Protein AF-A0A0U5IBY2-F1 (afdb_monomer_lite)

pLDDT: mean 80.54, std 14.82, range [33.53, 95.38]

Secondary structure (DSSP, 8-state):
--EEEEEE-TT-EE-TT-EEEEEEEE-TT-EE-TT-EEES-EE-TTEEEPTT-EEESEEEETTEEEETTT--EEE---TTTEEEHHHHTTSSSSHHHHHHHHHHHHHHHHTTHHHHHHHHHGGGGGG-SEEEEEEEEEEEEE-TTS-EEEEEEEEEEES-S-HHHHTGGGHHHHHTTSSEEESBPPPPHHHHHT--SHHHHGGGGS-BEEE-HHHHHS-TTS-HHHHHHHHHHHHHH--HHHHHHHHHHHHHHHTSHHHHSPP-PPS---

Structure (mmCIF, N/CA/C/O backbone):
data_AF-A0A0U5IBY2-F1
#
_entry.id   AF-A0A0U5IBY2-F1
#
loop_
_atom_site.group_PDB
_atom_site.id
_atom_site.type_symbol
_atom_site.label_atom_id
_atom_site.label_alt_id
_atom_site.label_comp_id
_atom_site.label_asym_id
_atom_site.label_entity_id
_atom_site.label_seq_id
_atom_site.pdbx_PDB_ins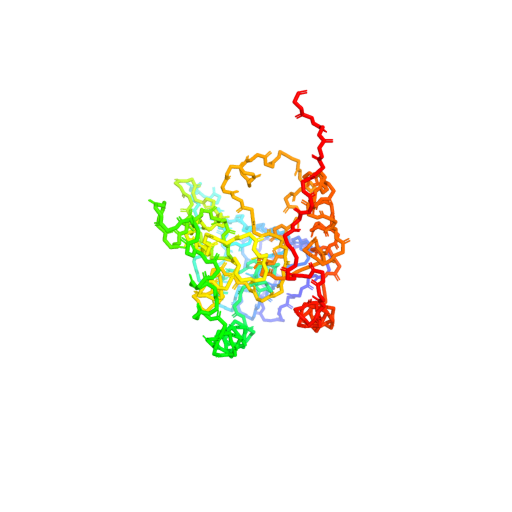_code
_atom_site.Cartn_x
_atom_site.Cartn_y
_atom_site.Cartn_z
_atom_site.occupancy
_atom_site.B_iso_or_equiv
_atom_site.auth_seq_id
_atom_site.auth_comp_id
_atom_site.auth_asym_id
_atom_site.auth_atom_id
_atom_site.pdbx_PDB_model_num
ATOM 1 N N . MET A 1 1 ? -21.696 -4.553 39.226 1.00 44.44 1 MET A N 1
ATOM 2 C CA . MET A 1 1 ? -22.678 -3.578 39.803 1.00 44.44 1 MET A CA 1
ATOM 3 C C . MET A 1 1 ? -22.482 -2.227 39.112 1.00 44.44 1 MET A C 1
ATOM 5 O O . MET A 1 1 ? -21.338 -1.853 38.929 1.00 44.44 1 MET A O 1
ATOM 9 N N . LYS A 1 2 ? -23.536 -1.497 38.706 1.00 53.59 2 LYS A N 1
ATOM 10 C CA . LYS A 1 2 ? -23.396 -0.160 38.083 1.00 53.59 2 LYS A CA 1
ATOM 11 C C . LYS A 1 2 ? -23.615 0.922 39.142 1.00 53.59 2 LYS A C 1
ATOM 13 O O . LYS A 1 2 ? -24.735 1.070 39.621 1.00 53.59 2 LYS A O 1
ATOM 18 N N . GLN A 1 3 ? -22.565 1.637 39.533 1.00 64.75 3 GLN A N 1
ATOM 19 C CA . GLN A 1 3 ? -22.638 2.737 40.501 1.00 64.75 3 GLN A CA 1
ATOM 20 C C . GLN A 1 3 ? -21.890 3.946 39.942 1.00 64.75 3 GLN A C 1
ATOM 22 O O . GLN A 1 3 ? -20.708 3.826 39.640 1.00 64.75 3 GLN A O 1
ATOM 27 N N . GLY A 1 4 ? -22.569 5.089 39.817 1.00 75.38 4 GLY A N 1
ATOM 28 C CA . GLY A 1 4 ? -21.988 6.339 39.318 1.00 75.38 4 GLY A CA 1
ATOM 29 C C . GLY A 1 4 ? -22.694 6.900 38.081 1.00 75.38 4 GLY A C 1
ATOM 30 O O . GLY A 1 4 ? -23.816 6.500 37.760 1.00 75.38 4 GLY A O 1
ATOM 31 N N . VAL A 1 5 ? -22.045 7.852 37.411 1.00 82.88 5 VAL A N 1
ATOM 32 C CA . VAL A 1 5 ? -22.556 8.533 36.213 1.00 82.88 5 VAL A CA 1
ATOM 33 C C . VAL A 1 5 ? -21.802 8.000 35.002 1.00 82.88 5 VAL A C 1
ATOM 35 O O . VAL A 1 5 ? -20.576 8.052 34.951 1.00 82.88 5 VAL A O 1
ATOM 38 N N . CYS A 1 6 ? -22.539 7.490 34.017 1.00 87.12 6 CYS A N 1
ATOM 39 C CA . CYS A 1 6 ? -21.968 7.005 32.769 1.00 87.12 6 CYS A CA 1
ATOM 40 C C . CYS A 1 6 ? -22.586 7.752 31.587 1.00 87.12 6 CYS A C 1
ATOM 42 O O . CYS A 1 6 ? -23.804 7.726 31.403 1.00 87.12 6 CYS A O 1
ATOM 44 N N . LEU A 1 7 ? -21.742 8.411 30.795 1.00 89.75 7 LEU A N 1
ATOM 45 C CA . LEU A 1 7 ? -22.115 9.027 29.527 1.00 89.75 7 LEU A CA 1
ATOM 46 C C . LEU A 1 7 ? -21.674 8.109 28.394 1.00 89.75 7 LEU A C 1
ATOM 48 O O . LEU A 1 7 ? -20.524 7.681 28.367 1.00 89.75 7 LEU A O 1
ATOM 52 N N . VAL A 1 8 ? -22.585 7.802 27.474 1.00 90.62 8 VAL A N 1
ATOM 53 C CA . VAL A 1 8 ? -22.325 6.894 26.352 1.00 90.62 8 VAL A CA 1
ATOM 54 C C . VAL A 1 8 ? -22.712 7.583 25.049 1.00 90.62 8 VAL A C 1
ATOM 56 O O . VAL A 1 8 ? -23.851 8.023 24.893 1.00 90.62 8 VAL A O 1
ATOM 59 N N . GLY A 1 9 ? -21.754 7.672 24.130 1.00 87.69 9 GLY A N 1
ATOM 60 C CA . GLY A 1 9 ? -21.923 8.202 22.784 1.00 87.69 9 GLY A CA 1
ATOM 61 C C . GLY A 1 9 ? -22.737 7.282 21.872 1.00 87.69 9 GLY A C 1
ATOM 62 O O . GLY A 1 9 ? -23.195 6.196 22.243 1.00 87.69 9 GLY A O 1
ATOM 63 N N . ALA A 1 10 ? -22.922 7.711 20.633 1.00 83.69 10 ALA A N 1
ATOM 64 C CA . ALA A 1 10 ? -23.638 6.963 19.615 1.00 83.69 10 ALA A CA 1
ATOM 65 C C . ALA A 1 10 ? -22.872 5.702 19.176 1.00 83.69 10 ALA A C 1
ATOM 67 O O . ALA A 1 10 ? -21.645 5.658 19.159 1.00 83.69 10 ALA A O 1
ATOM 68 N N . ARG A 1 11 ? -23.622 4.674 18.751 1.00 87.56 11 ARG A N 1
ATOM 69 C CA . ARG A 1 11 ? -23.097 3.433 18.134 1.00 87.56 11 ARG A CA 1
ATOM 70 C C . ARG A 1 11 ? -22.136 2.615 19.013 1.00 87.56 11 ARG A C 1
ATOM 72 O O . ARG A 1 11 ? -21.449 1.733 18.506 1.00 87.56 11 ARG A O 1
ATOM 79 N N . CYS A 1 12 ? -22.151 2.833 20.325 1.00 86.94 12 CYS A N 1
ATOM 80 C CA . CYS A 1 12 ? -21.368 2.029 21.255 1.00 86.94 12 CYS A CA 1
ATOM 81 C C . CYS A 1 12 ? -21.922 0.603 21.383 1.00 86.94 12 CYS A C 1
ATOM 83 O O . CYS A 1 12 ? -23.138 0.386 21.385 1.00 86.94 12 CYS A O 1
ATOM 85 N N . ARG A 1 13 ? -21.029 -0.374 21.557 1.00 86.00 13 ARG A N 1
ATOM 86 C CA . ARG A 1 13 ? -21.384 -1.753 21.922 1.00 86.00 13 ARG A CA 1
ATOM 87 C C . ARG A 1 13 ? -20.724 -2.104 23.241 1.00 86.00 13 ARG A C 1
ATOM 89 O O . ARG A 1 13 ? -19.508 -2.194 23.310 1.00 86.00 13 ARG A O 1
ATOM 96 N N . ILE A 1 14 ? -21.534 -2.312 24.270 1.00 90.00 14 ILE A N 1
ATOM 97 C CA . ILE A 1 14 ? -21.058 -2.641 25.614 1.00 90.00 14 ILE A CA 1
ATOM 98 C C . ILE A 1 14 ? -21.574 -4.032 25.961 1.00 90.00 14 ILE A C 1
ATOM 100 O O . ILE A 1 14 ? -22.782 -4.281 25.888 1.00 90.00 14 ILE A O 1
ATOM 104 N N . ALA A 1 15 ? -20.664 -4.935 26.311 1.00 88.25 15 ALA A N 1
ATOM 105 C CA . ALA A 1 15 ? -21.015 -6.269 26.761 1.00 88.25 15 ALA A CA 1
ATOM 106 C C . ALA A 1 15 ? -21.847 -6.216 28.063 1.00 88.25 15 ALA A C 1
ATOM 108 O O . ALA A 1 15 ? -21.633 -5.348 28.912 1.00 88.25 15 ALA A O 1
ATOM 109 N N . PRO A 1 16 ? -22.827 -7.120 28.243 1.00 84.69 16 PRO A N 1
ATOM 110 C CA . PRO A 1 16 ? -23.750 -7.074 29.381 1.00 84.69 16 PRO A CA 1
ATOM 111 C C . PRO A 1 16 ? -23.079 -7.326 30.741 1.00 84.69 16 PRO A C 1
ATOM 113 O O . PRO A 1 16 ? -23.624 -6.945 31.774 1.00 84.69 16 PRO A O 1
ATOM 116 N N . ASP A 1 17 ? -21.917 -7.966 30.732 1.00 86.50 17 ASP A N 1
ATOM 117 C CA . ASP A 1 17 ? -21.075 -8.325 31.871 1.00 86.50 17 ASP A CA 1
ATOM 118 C C . ASP A 1 17 ? -19.879 -7.377 32.066 1.00 86.50 17 ASP A C 1
ATOM 120 O O . ASP A 1 17 ? -19.017 -7.652 32.896 1.00 86.50 17 ASP A O 1
ATOM 124 N N . ALA A 1 18 ? -19.822 -6.266 31.326 1.00 88.19 18 ALA A N 1
ATOM 125 C CA . ALA A 1 18 ? -18.873 -5.192 31.592 1.00 88.19 18 ALA A CA 1
ATOM 126 C C . ALA A 1 18 ? -19.293 -4.389 32.836 1.00 88.19 18 ALA A C 1
ATOM 128 O O . ALA A 1 18 ? -20.468 -4.039 33.020 1.00 88.19 18 ALA A O 1
ATOM 129 N N . GLU A 1 19 ? -18.323 -4.065 33.687 1.00 89.75 19 GLU A N 1
ATOM 130 C CA . GLU A 1 19 ? -18.525 -3.298 34.910 1.00 89.75 19 GLU A CA 1
ATOM 131 C C . GLU A 1 19 ? -18.072 -1.851 34.717 1.00 89.75 19 GLU A C 1
ATOM 133 O O . GLU A 1 19 ? -16.906 -1.567 34.465 1.00 89.75 19 GLU A O 1
ATOM 138 N N . LEU A 1 20 ? -19.015 -0.917 34.845 1.00 90.25 20 LEU A N 1
ATOM 139 C CA . LEU A 1 20 ? -18.760 0.520 34.756 1.00 90.25 20 LEU A CA 1
ATOM 140 C C . LEU A 1 20 ? -19.060 1.145 36.119 1.00 90.25 20 LEU A C 1
ATOM 142 O O . LEU A 1 20 ? -20.184 1.027 36.622 1.00 90.25 20 LEU A O 1
ATOM 146 N N . THR A 1 21 ? -18.058 1.785 36.717 1.00 89.50 21 THR A N 1
ATOM 147 C CA . THR A 1 21 ? -18.128 2.351 38.072 1.00 89.50 21 THR A CA 1
ATOM 148 C C . THR A 1 21 ? -17.549 3.769 38.128 1.00 89.50 21 THR A C 1
ATOM 150 O O . THR A 1 21 ? -16.639 4.108 37.378 1.00 89.50 21 THR A O 1
ATOM 153 N N . GLY A 1 22 ? -18.078 4.623 39.005 1.00 87.94 22 GLY A N 1
ATOM 154 C CA . GLY A 1 22 ? -17.636 6.017 39.134 1.00 87.94 22 GLY A CA 1
ATOM 155 C C . GLY A 1 22 ? -18.112 6.917 37.987 1.00 87.94 22 GLY A C 1
ATOM 156 O O . GLY A 1 22 ? -19.252 6.800 37.535 1.00 87.94 22 GLY A O 1
ATOM 157 N N . GLU A 1 23 ? -17.255 7.839 37.543 1.00 90.81 23 GLU A N 1
ATOM 158 C CA . GLU A 1 23 ? -17.535 8.774 36.443 1.00 90.81 23 GLU A CA 1
ATOM 159 C C . GLU A 1 23 ? -16.913 8.274 35.137 1.00 90.81 23 GLU A C 1
ATOM 161 O O . GLU A 1 23 ? -15.711 8.398 34.912 1.00 90.81 23 GLU A O 1
ATOM 166 N N . VAL A 1 24 ? -17.726 7.676 34.267 1.00 92.12 24 VAL A N 1
ATOM 167 C CA . VAL A 1 24 ? -17.235 7.073 33.022 1.00 92.12 24 VAL A CA 1
ATOM 168 C C . VAL A 1 24 ? -17.806 7.804 31.817 1.00 92.12 24 VAL A C 1
ATOM 170 O O . VAL A 1 24 ? -19.022 7.935 31.678 1.00 92.12 24 VAL A O 1
ATOM 173 N N . VAL A 1 25 ? -16.935 8.230 30.906 1.00 92.44 25 VAL A N 1
ATOM 174 C CA . VAL A 1 25 ? -17.337 8.829 29.627 1.00 92.44 25 VAL A CA 1
ATOM 175 C C . VAL A 1 25 ? -16.888 7.917 28.498 1.00 92.44 25 VAL A C 1
ATOM 177 O O . VAL A 1 25 ? -15.700 7.665 28.337 1.00 92.44 25 VAL A O 1
ATOM 180 N N . ILE A 1 26 ? -17.838 7.423 27.715 1.00 92.12 26 ILE A N 1
ATOM 181 C CA . ILE A 1 26 ? -17.616 6.584 26.542 1.00 92.12 26 ILE A CA 1
ATOM 182 C C . ILE A 1 26 ? -18.049 7.388 25.321 1.00 92.12 26 ILE A C 1
ATOM 184 O O . ILE A 1 26 ? -19.214 7.764 25.212 1.00 92.12 26 ILE A O 1
ATOM 188 N N . SER A 1 27 ? -17.117 7.666 24.415 1.00 90.19 27 SER A N 1
ATOM 189 C CA . SER A 1 27 ? -17.387 8.437 23.196 1.00 90.19 27 SER A CA 1
ATOM 190 C C . SER A 1 27 ? -17.976 7.567 22.075 1.00 90.19 27 SER A C 1
ATOM 192 O O . SER A 1 27 ? -18.202 6.375 22.264 1.00 90.19 27 SER A O 1
ATOM 194 N N . ASP A 1 28 ? -18.246 8.155 20.908 1.00 87.00 28 ASP A N 1
ATOM 195 C CA . ASP A 1 28 ? -18.877 7.457 19.780 1.00 87.00 28 ASP A CA 1
ATOM 196 C C . ASP A 1 28 ? -18.057 6.257 19.258 1.00 87.00 28 ASP A C 1
ATOM 198 O O . ASP A 1 28 ? -16.826 6.266 19.267 1.00 87.00 28 ASP A O 1
ATOM 202 N N . ASP A 1 29 ? -18.747 5.227 18.754 1.00 84.50 29 ASP A N 1
ATOM 203 C CA . ASP A 1 29 ? -18.141 4.055 18.092 1.00 84.50 29 ASP A CA 1
ATOM 204 C C . ASP A 1 29 ? -17.143 3.253 18.958 1.00 84.50 29 ASP A C 1
ATOM 206 O O . ASP A 1 29 ? -16.207 2.636 18.445 1.00 84.50 29 ASP A O 1
ATOM 210 N N . VAL A 1 30 ? -17.344 3.232 20.278 1.00 85.94 30 VAL A N 1
ATOM 211 C CA . VAL A 1 30 ? -16.541 2.431 21.217 1.00 85.94 30 VAL A CA 1
ATOM 212 C C . VAL A 1 30 ? -17.125 1.028 21.395 1.00 85.94 30 VAL A C 1
ATOM 214 O O . VAL A 1 30 ? -18.345 0.838 21.478 1.00 85.94 30 VAL A O 1
ATOM 217 N N . ILE A 1 31 ? -16.247 0.030 21.504 1.00 84.12 31 ILE A N 1
ATOM 218 C CA . ILE A 1 31 ? -16.621 -1.349 21.835 1.00 84.12 31 ILE A CA 1
ATOM 219 C C . ILE A 1 31 ? -15.973 -1.741 23.160 1.00 84.12 31 ILE A C 1
ATOM 221 O O . ILE A 1 31 ? -14.759 -1.646 23.305 1.00 84.12 31 ILE A O 1
ATOM 225 N N . VAL A 1 32 ? -16.786 -2.204 24.105 1.00 88.50 32 VAL A N 1
ATOM 226 C CA . VAL A 1 32 ? -16.350 -2.740 25.397 1.00 88.50 32 VAL A CA 1
ATOM 227 C C . VAL A 1 32 ? -16.749 -4.206 25.465 1.00 88.50 32 VAL A C 1
ATOM 229 O O . VAL A 1 32 ? -17.942 -4.523 25.413 1.00 88.50 32 VAL A O 1
ATOM 232 N N . ASP A 1 33 ? -15.758 -5.088 25.546 1.00 85.50 33 ASP A N 1
ATOM 233 C CA . ASP A 1 33 ? -15.963 -6.532 25.593 1.00 85.50 33 ASP A CA 1
ATOM 234 C C . ASP A 1 33 ? -16.290 -7.025 27.016 1.00 85.50 33 ASP A C 1
ATOM 236 O O . ASP A 1 33 ? -16.398 -6.268 27.988 1.00 85.50 33 ASP A O 1
ATOM 240 N N . ARG A 1 34 ? -16.524 -8.327 27.117 1.00 84.81 34 ARG A N 1
ATOM 241 C CA . ARG A 1 34 ? -16.975 -9.022 28.315 1.00 84.81 34 ARG A CA 1
ATOM 242 C C . ARG A 1 34 ? -16.019 -8.853 29.485 1.00 84.81 34 ARG A C 1
ATOM 244 O O . ARG A 1 34 ? -14.804 -8.896 29.323 1.00 84.81 34 ARG A O 1
ATOM 251 N N . ARG A 1 35 ? -16.570 -8.711 30.693 1.00 84.75 35 ARG A N 1
ATOM 252 C CA . ARG A 1 35 ? -15.802 -8.632 31.952 1.00 84.75 35 ARG A CA 1
ATOM 253 C C . ARG A 1 35 ? -14.740 -7.525 31.987 1.00 84.75 35 ARG A C 1
ATOM 255 O O . ARG A 1 35 ? -13.806 -7.612 32.779 1.00 84.75 35 ARG A O 1
ATOM 262 N N . ALA A 1 36 ? -14.848 -6.516 31.127 1.00 88.69 36 ALA A N 1
ATOM 263 C CA . ALA A 1 36 ? -14.033 -5.319 31.236 1.00 88.69 36 ALA A CA 1
ATOM 264 C C . ALA A 1 36 ? -14.525 -4.475 32.418 1.00 88.69 36 ALA A C 1
ATOM 266 O O . ALA A 1 36 ? -15.735 -4.326 32.611 1.00 88.69 36 ALA A O 1
ATOM 267 N N . THR A 1 37 ? -13.596 -3.901 33.175 1.00 89.12 37 THR A N 1
ATOM 268 C CA . THR A 1 37 ? -13.888 -3.062 34.340 1.00 89.12 37 THR A CA 1
ATOM 269 C C . THR A 1 37 ? -13.361 -1.660 34.084 1.00 89.12 37 THR A C 1
ATOM 271 O O . THR A 1 37 ? -12.159 -1.462 33.944 1.00 89.12 37 THR A O 1
ATOM 274 N N . ILE A 1 38 ? -14.253 -0.673 34.022 1.00 91.62 38 ILE A N 1
ATOM 275 C CA . ILE A 1 38 ? -13.898 0.730 33.797 1.00 91.62 38 ILE A CA 1
ATOM 276 C C . ILE A 1 38 ? -14.326 1.544 35.017 1.00 91.62 38 ILE A C 1
ATOM 278 O O . ILE A 1 38 ? -15.501 1.554 35.395 1.00 91.62 38 ILE A O 1
ATOM 282 N N . ASN A 1 39 ? -13.368 2.237 35.626 1.00 90.94 39 ASN A N 1
ATOM 283 C CA . ASN A 1 39 ? -13.569 3.074 36.796 1.00 90.94 39 ASN A CA 1
ATOM 284 C C . ASN A 1 39 ? -13.029 4.489 36.557 1.00 90.94 39 ASN A C 1
ATOM 286 O O . ASN A 1 39 ? -11.842 4.667 36.275 1.00 90.94 39 ASN A O 1
ATOM 290 N N . SER A 1 40 ? -13.901 5.492 36.693 1.00 89.50 40 SER A N 1
ATOM 291 C CA . SER A 1 40 ? -13.533 6.919 36.682 1.00 89.50 40 SER A CA 1
ATOM 292 C C . SER A 1 40 ? -12.618 7.294 35.505 1.00 89.50 40 SER A C 1
ATOM 294 O O . SER A 1 40 ? -11.513 7.786 35.700 1.00 89.50 40 SER A O 1
ATOM 296 N N . SER A 1 41 ? -13.015 6.932 34.283 1.00 91.12 41 SER A N 1
ATOM 297 C CA . SER A 1 41 ? -12.145 6.960 33.099 1.00 91.12 41 SER A CA 1
ATOM 298 C C . SER A 1 41 ? -12.876 7.476 31.859 1.00 91.12 41 SER A C 1
ATOM 300 O O . SER A 1 41 ? -14.098 7.350 31.736 1.00 91.12 41 SER A O 1
ATOM 302 N N . VAL A 1 42 ? -12.115 8.034 30.917 1.00 90.75 42 VAL A N 1
ATOM 303 C CA . VAL A 1 42 ? -12.628 8.580 29.652 1.00 90.75 42 VAL A CA 1
ATOM 304 C C . VAL A 1 42 ? -12.126 7.733 28.492 1.00 90.75 42 VAL A C 1
ATOM 306 O O . VAL A 1 42 ? -10.922 7.581 28.305 1.00 90.75 42 VAL A O 1
ATOM 309 N N . ILE A 1 43 ? -13.046 7.206 27.692 1.00 91.44 43 ILE A N 1
ATOM 310 C CA . ILE A 1 43 ? -12.762 6.425 26.490 1.00 91.44 43 ILE A CA 1
ATOM 311 C C . ILE A 1 43 ? -13.101 7.278 25.264 1.00 91.44 43 ILE A C 1
ATOM 313 O O . ILE A 1 43 ? -14.255 7.672 25.059 1.00 91.44 43 ILE A O 1
ATOM 317 N N . LEU A 1 44 ? -12.086 7.586 24.460 1.00 88.44 44 LEU A N 1
ATOM 318 C CA . LEU A 1 44 ? -12.209 8.373 23.233 1.00 88.44 44 LEU A CA 1
ATOM 319 C C . LEU A 1 44 ? -12.781 7.537 22.072 1.00 88.44 44 LEU A C 1
ATOM 321 O O . LEU A 1 44 ? -12.780 6.301 22.153 1.00 88.44 44 LEU A O 1
ATOM 325 N N . PRO A 1 45 ? -13.287 8.187 21.002 1.00 79.38 45 PRO A N 1
ATOM 326 C CA . PRO A 1 45 ? -13.943 7.493 19.898 1.00 79.38 45 PRO A CA 1
ATOM 327 C C . PRO A 1 45 ? -13.078 6.402 19.260 1.00 79.38 45 PRO A C 1
ATOM 329 O O . PRO A 1 45 ? -11.851 6.478 19.297 1.00 79.38 45 PRO A O 1
ATOM 332 N N . HIS A 1 46 ? -13.723 5.406 18.648 1.00 77.56 46 HIS A N 1
ATOM 333 C CA . HIS A 1 46 ? -13.065 4.328 17.884 1.00 77.56 46 HIS A CA 1
ATOM 334 C C . HIS A 1 46 ? -12.108 3.423 18.686 1.00 77.56 46 HIS A C 1
ATOM 336 O O . HIS A 1 46 ? -11.236 2.756 18.122 1.00 77.56 46 HIS A O 1
ATOM 342 N N . THR A 1 47 ? -12.292 3.355 20.005 1.00 79.56 47 THR A N 1
ATOM 343 C CA . THR A 1 47 ? -11.483 2.516 20.898 1.00 79.56 47 THR A CA 1
ATOM 344 C C . THR A 1 47 ? -12.154 1.160 21.147 1.00 79.56 47 THR A C 1
ATOM 346 O O . THR A 1 47 ? -13.346 1.095 21.455 1.00 79.56 47 THR A O 1
ATOM 349 N N . TYR A 1 48 ? -11.387 0.072 21.051 1.00 80.62 48 TYR A N 1
ATOM 350 C CA . TYR A 1 48 ? -11.784 -1.262 21.508 1.00 80.62 48 TYR A CA 1
ATOM 351 C C . TYR A 1 48 ? -11.172 -1.563 22.876 1.00 80.62 48 TYR A C 1
ATOM 353 O O . TYR A 1 48 ? -9.951 -1.553 23.008 1.00 80.62 48 TYR A O 1
ATOM 361 N N . VAL A 1 49 ? -12.009 -1.872 23.865 1.00 84.06 49 VAL A N 1
ATOM 362 C CA . VAL A 1 49 ? -11.601 -2.362 25.186 1.00 84.06 49 VAL A CA 1
ATOM 363 C C . VAL A 1 49 ? -11.813 -3.873 25.235 1.00 84.06 49 VAL A C 1
ATOM 365 O O . VAL A 1 49 ? -12.947 -4.341 25.109 1.00 84.06 49 VAL A O 1
ATOM 368 N N . GLY A 1 50 ? -10.721 -4.622 25.400 1.00 77.88 50 GLY A N 1
ATOM 369 C CA . GLY A 1 50 ? -10.728 -6.085 25.393 1.00 77.88 50 GLY A CA 1
ATOM 370 C C . GLY A 1 50 ? -11.374 -6.748 26.613 1.00 77.88 50 GLY A C 1
ATOM 371 O O . GLY A 1 50 ? -11.672 -6.108 27.624 1.00 77.88 50 GLY A O 1
ATOM 372 N N . GLU A 1 51 ? -11.569 -8.066 26.515 1.00 79.25 51 GLU A N 1
ATOM 373 C CA . GLU A 1 51 ? -12.097 -8.895 27.604 1.00 79.25 51 GLU A CA 1
ATOM 374 C C . GLU A 1 51 ? -11.119 -8.907 28.796 1.00 79.25 51 GLU A C 1
ATOM 376 O O . GLU A 1 51 ? -9.907 -9.008 28.608 1.00 79.25 51 GLU A O 1
ATOM 381 N N . LEU A 1 52 ? -11.647 -8.806 30.025 1.00 77.38 52 LEU A N 1
ATOM 382 C CA . LEU A 1 52 ? -10.876 -8.769 31.288 1.00 77.38 52 LEU A CA 1
ATOM 383 C C . LEU A 1 52 ? -9.909 -7.576 31.441 1.00 77.38 52 LEU A C 1
ATOM 385 O O . LEU A 1 52 ? -8.994 -7.622 32.266 1.00 77.38 52 LEU A O 1
ATOM 389 N N . VAL A 1 53 ? -10.095 -6.500 30.673 1.00 82.25 53 VAL A N 1
ATOM 390 C CA . VAL A 1 53 ? -9.288 -5.279 30.805 1.00 82.25 53 VAL A CA 1
ATOM 391 C C . VAL A 1 53 ? -9.812 -4.418 31.954 1.00 82.25 53 VAL A C 1
ATOM 393 O O . VAL A 1 53 ? -11.001 -4.106 32.010 1.00 82.25 53 VAL A O 1
ATOM 396 N N . GLU A 1 54 ? -8.916 -3.994 32.846 1.00 84.56 54 GLU A N 1
ATOM 397 C CA . GLU A 1 54 ? -9.218 -3.056 33.930 1.00 84.56 54 GLU A CA 1
ATOM 398 C C . GLU A 1 54 ? -8.627 -1.671 33.629 1.00 84.56 54 GLU A C 1
ATOM 400 O O . GLU A 1 54 ? -7.427 -1.525 33.385 1.00 84.56 54 GLU A O 1
ATOM 405 N N . ILE A 1 55 ? -9.478 -0.646 33.639 1.00 87.06 55 ILE A N 1
ATOM 406 C CA . ILE A 1 55 ? -9.129 0.741 33.327 1.00 87.06 55 ILE A CA 1
ATOM 407 C C . ILE A 1 55 ? -9.584 1.610 34.490 1.00 87.06 55 ILE A C 1
ATOM 409 O O . ILE A 1 55 ? -10.781 1.787 34.701 1.00 87.06 55 ILE A O 1
ATOM 413 N N . THR A 1 56 ? -8.628 2.175 35.222 1.00 87.44 56 THR A N 1
ATOM 414 C CA . THR A 1 56 ? -8.906 2.985 36.413 1.00 87.44 56 THR A CA 1
ATOM 415 C C . THR A 1 56 ? -8.160 4.309 36.333 1.00 87.44 56 THR A C 1
ATOM 417 O O . THR A 1 56 ? -6.945 4.323 36.125 1.00 87.44 56 THR A O 1
ATOM 420 N N . ASN A 1 57 ? -8.901 5.406 36.503 1.00 86.81 57 ASN A N 1
ATOM 421 C CA . ASN A 1 57 ? -8.418 6.785 36.420 1.00 86.81 57 ASN A CA 1
ATOM 422 C C . ASN A 1 57 ? -7.515 7.054 35.203 1.00 86.81 57 ASN A C 1
ATOM 424 O O . ASN A 1 57 ? -6.369 7.507 35.322 1.00 86.81 57 ASN A O 1
ATOM 428 N N . ALA A 1 58 ? -8.015 6.706 34.017 1.00 86.19 58 ALA A N 1
ATOM 429 C CA . ALA A 1 58 ? -7.267 6.814 32.775 1.00 86.19 58 ALA A CA 1
ATOM 430 C C . ALA A 1 58 ? -8.082 7.455 31.648 1.00 86.19 58 ALA A C 1
ATOM 432 O O . ALA A 1 58 ? -9.306 7.341 31.578 1.00 86.19 58 ALA A O 1
ATOM 433 N N . ILE A 1 59 ? -7.371 8.098 30.726 1.00 85.94 59 ILE A N 1
ATOM 434 C CA . ILE A 1 59 ? -7.893 8.520 29.429 1.00 85.94 59 ILE A CA 1
ATOM 435 C C . ILE A 1 59 ? -7.366 7.532 28.395 1.00 85.94 59 ILE A C 1
ATOM 437 O O . ILE A 1 59 ? -6.156 7.346 28.273 1.00 85.94 59 ILE A O 1
ATOM 441 N N . VAL A 1 60 ? -8.262 6.888 27.656 1.00 84.19 60 VAL A N 1
ATOM 442 C CA . VAL A 1 60 ? -7.910 5.861 26.676 1.00 84.19 60 VAL A CA 1
ATOM 443 C C . VAL A 1 60 ? -8.294 6.331 25.287 1.00 84.19 60 VAL A C 1
ATOM 445 O O . VAL A 1 60 ? -9.439 6.702 25.039 1.00 84.19 60 VAL A O 1
ATOM 448 N N . SER A 1 61 ? -7.319 6.300 24.387 1.00 78.75 61 SER A N 1
ATOM 449 C CA . SER A 1 61 ? -7.456 6.662 22.984 1.00 78.75 61 SER A CA 1
ATOM 450 C C . SER A 1 61 ? -6.839 5.575 22.121 1.00 78.75 61 SER A C 1
ATOM 452 O O . SER A 1 61 ? -5.616 5.502 21.989 1.00 78.75 61 SER A O 1
ATOM 454 N N . ALA A 1 62 ? -7.681 4.742 21.517 1.00 68.50 62 ALA A N 1
ATOM 455 C CA . ALA A 1 62 ? -7.276 3.666 20.621 1.00 68.50 62 ALA A CA 1
ATOM 456 C C . ALA A 1 62 ? -6.290 2.676 21.285 1.00 68.50 62 ALA A C 1
ATOM 458 O O . ALA A 1 62 ? -6.720 1.835 22.064 1.00 68.50 62 ALA A O 1
ATOM 459 N N . ASN A 1 63 ? -4.982 2.774 21.029 1.00 66.56 63 ASN A N 1
ATOM 460 C CA . ASN A 1 63 ? -3.920 1.935 21.613 1.00 66.56 63 ASN A CA 1
ATOM 461 C C . ASN A 1 63 ? -3.135 2.627 22.749 1.00 66.56 63 ASN A C 1
ATOM 463 O O . ASN A 1 63 ? -2.116 2.117 23.224 1.00 66.56 63 ASN A O 1
ATOM 467 N N . THR A 1 64 ? -3.561 3.826 23.140 1.00 67.44 64 THR A N 1
ATOM 468 C CA . THR A 1 64 ? -2.856 4.682 24.092 1.00 67.44 64 THR A CA 1
ATOM 469 C C . THR A 1 64 ? -3.691 4.842 25.349 1.00 67.44 64 THR A C 1
ATOM 471 O O . THR A 1 64 ? -4.848 5.252 25.284 1.00 67.44 64 THR A O 1
ATOM 474 N N . MET A 1 65 ? -3.100 4.542 26.501 1.00 74.19 65 MET A N 1
ATOM 475 C CA . MET A 1 65 ? -3.691 4.769 27.813 1.00 74.19 65 MET A CA 1
ATOM 476 C C . MET A 1 65 ? -2.865 5.817 28.555 1.00 74.19 65 MET A C 1
ATOM 478 O O . MET A 1 65 ? -1.677 5.632 28.793 1.00 74.19 65 MET A O 1
ATOM 482 N N . ILE A 1 66 ? -3.497 6.913 28.954 1.00 76.44 66 ILE A N 1
ATOM 483 C CA . ILE A 1 66 ? -2.887 7.976 29.750 1.00 76.44 66 ILE A CA 1
ATOM 484 C C . ILE A 1 66 ? -3.438 7.856 31.166 1.00 76.44 66 ILE A C 1
ATOM 486 O O . ILE A 1 66 ? -4.626 8.079 31.393 1.00 76.44 66 ILE A O 1
ATOM 490 N N . ARG A 1 67 ? -2.590 7.496 32.129 1.00 72.69 67 ARG A N 1
ATOM 491 C CA . ARG A 1 67 ? -2.978 7.453 33.544 1.00 72.69 67 ARG A CA 1
ATOM 492 C C . ARG A 1 67 ? -3.031 8.870 34.097 1.00 72.69 67 ARG A C 1
ATOM 494 O O . ARG A 1 67 ? -2.020 9.567 34.111 1.00 72.69 67 ARG A O 1
ATOM 501 N N . VAL A 1 68 ? -4.199 9.275 34.583 1.00 70.75 68 VAL A N 1
ATOM 502 C CA . VAL A 1 68 ? -4.429 10.620 35.128 1.00 70.75 68 VAL A CA 1
ATOM 503 C C . VAL A 1 68 ? -3.695 10.799 36.464 1.00 70.75 68 VAL A C 1
ATOM 505 O O . VAL A 1 68 ? -3.233 11.895 36.759 1.00 70.75 68 VAL A O 1
ATOM 508 N N . ASP A 1 69 ? -3.494 9.714 37.224 1.00 65.12 69 ASP A N 1
ATOM 509 C CA . ASP A 1 69 ? -2.773 9.724 38.510 1.00 65.12 69 ASP A CA 1
ATOM 510 C C . ASP A 1 69 ? -1.305 10.150 38.391 1.00 65.12 69 ASP A C 1
ATOM 512 O O . ASP A 1 69 ? -0.773 10.860 39.241 1.00 65.12 69 ASP A O 1
ATOM 516 N N . SER A 1 70 ? -0.621 9.635 37.368 1.00 57.72 70 SER A N 1
ATOM 517 C CA . SER A 1 70 ? 0.840 9.684 37.260 1.00 57.72 70 SER A CA 1
ATOM 518 C C . SER A 1 70 ? 1.330 10.442 36.032 1.00 57.72 70 SER A C 1
ATOM 520 O O . SER A 1 70 ? 2.534 10.642 35.886 1.00 57.72 70 SER A O 1
ATOM 522 N N . GLY A 1 71 ? 0.427 10.820 35.122 1.00 53.12 71 GLY A N 1
ATOM 523 C CA . GLY A 1 71 ? 0.777 11.344 33.802 1.00 53.12 71 GLY A CA 1
ATOM 524 C C . GLY A 1 71 ? 1.488 10.322 32.909 1.00 53.12 71 GLY A C 1
ATOM 525 O O . GLY A 1 71 ? 2.016 10.689 31.861 1.00 53.12 71 GLY A O 1
ATOM 526 N N . ALA A 1 72 ? 1.540 9.046 33.309 1.00 47.84 72 ALA A N 1
ATOM 527 C CA . ALA A 1 72 ? 2.205 8.007 32.539 1.00 47.84 72 ALA A CA 1
ATOM 528 C C . ALA A 1 72 ? 1.396 7.677 31.279 1.00 47.84 72 ALA A C 1
ATOM 530 O O . ALA A 1 72 ? 0.215 7.330 31.358 1.00 47.84 72 ALA A O 1
ATOM 531 N N . VAL A 1 73 ? 2.059 7.753 30.124 1.00 56.12 73 VAL A N 1
ATOM 532 C CA . VAL A 1 73 ? 1.516 7.324 28.833 1.00 56.12 73 VAL A CA 1
ATOM 533 C C . VAL A 1 73 ? 1.951 5.881 28.601 1.00 56.12 73 VAL A C 1
ATOM 535 O O . VAL A 1 73 ? 3.126 5.600 28.367 1.00 56.12 73 VAL A O 1
ATOM 538 N N . LEU A 1 74 ? 1.005 4.956 28.720 1.00 57.09 74 LEU A N 1
ATOM 539 C CA . LEU A 1 74 ? 1.203 3.536 28.484 1.00 57.09 74 LEU A CA 1
ATOM 540 C C . LEU A 1 74 ? 0.628 3.177 27.110 1.00 57.09 74 LEU A C 1
ATOM 542 O O . LEU A 1 74 ? -0.582 3.240 26.889 1.00 57.09 74 LEU A O 1
ATOM 546 N N . HIS A 1 75 ? 1.495 2.780 26.183 1.00 49.62 75 HIS A N 1
ATOM 547 C CA . HIS A 1 75 ? 1.066 2.217 24.908 1.00 49.62 75 HIS A CA 1
ATOM 548 C C . HIS A 1 75 ? 0.861 0.717 25.064 1.00 49.62 75 HIS A C 1
ATOM 550 O O . HIS A 1 75 ? 1.803 -0.029 25.335 1.00 49.62 75 HIS A O 1
ATOM 556 N N . VAL A 1 76 ? -0.381 0.278 24.894 1.00 57.31 76 VAL A N 1
ATOM 557 C CA . VAL A 1 76 ? -0.723 -1.139 24.951 1.00 57.31 76 VAL A CA 1
ATOM 558 C C . VAL A 1 76 ? -0.503 -1.712 23.555 1.00 57.31 76 VAL A C 1
ATOM 560 O O . VAL A 1 76 ? -1.240 -1.427 22.618 1.00 57.31 76 VAL A O 1
ATOM 563 N N . THR A 1 77 ? 0.571 -2.485 23.408 1.00 40.81 77 THR A N 1
ATOM 564 C CA . THR A 1 77 ? 0.980 -3.143 22.155 1.00 40.81 77 THR A CA 1
ATOM 565 C C . THR A 1 77 ? 0.152 -4.378 21.817 1.00 40.81 77 THR A C 1
ATOM 567 O O . THR A 1 77 ? 0.283 -4.919 20.719 1.00 40.81 77 THR A O 1
ATOM 570 N N . ASP A 1 78 ? -0.694 -4.829 22.741 1.00 48.59 78 ASP A N 1
ATOM 571 C CA . ASP A 1 78 ? -1.495 -6.027 22.564 1.00 48.59 78 ASP A CA 1
ATOM 572 C C . ASP A 1 78 ? -2.841 -5.685 21.916 1.00 48.59 78 ASP A C 1
ATOM 574 O O . ASP A 1 78 ? -3.719 -5.079 22.539 1.00 48.59 78 ASP A O 1
ATOM 578 N N . ALA A 1 79 ? -3.012 -6.107 20.660 1.00 44.81 79 ALA A N 1
ATOM 579 C CA . ALA A 1 79 ? -4.243 -5.921 19.890 1.00 44.81 79 ALA A CA 1
ATOM 580 C C . ALA A 1 79 ? -5.470 -6.571 20.559 1.00 44.81 79 ALA A C 1
ATOM 582 O O . ALA A 1 79 ? -6.603 -6.266 20.196 1.00 44.81 79 ALA A O 1
ATOM 583 N N . CYS A 1 80 ? -5.251 -7.468 21.528 1.00 43.38 80 CYS A N 1
ATOM 584 C CA . CYS A 1 80 ? -6.311 -8.096 22.309 1.00 43.38 80 CYS A CA 1
ATOM 585 C C . CYS A 1 80 ? -6.768 -7.255 23.517 1.00 43.38 80 CYS A C 1
ATOM 587 O O . CYS A 1 80 ? -7.856 -7.496 24.034 1.00 43.38 80 CYS A O 1
ATOM 589 N N . LEU A 1 81 ? -5.966 -6.281 23.967 1.00 43.00 81 LEU A N 1
ATOM 590 C CA . LEU A 1 81 ? -6.250 -5.463 25.153 1.00 43.00 81 LEU A CA 1
ATOM 591 C C . LEU A 1 81 ? -6.774 -4.074 24.771 1.00 43.00 81 LEU A C 1
ATOM 593 O O . LEU A 1 81 ? -7.759 -3.615 25.348 1.00 43.00 81 LEU A O 1
ATOM 597 N N . LEU A 1 82 ? -6.158 -3.433 23.774 1.00 33.53 82 LEU A N 1
ATOM 598 C CA . LEU A 1 82 ? -6.604 -2.159 23.215 1.00 33.53 82 LEU A CA 1
ATOM 599 C C . LEU A 1 82 ? -6.306 -2.121 21.713 1.00 33.53 82 LEU A C 1
ATOM 601 O O . LEU A 1 82 ? -5.153 -2.232 21.296 1.00 33.53 82 LEU A O 1
ATOM 605 N N . ALA A 1 83 ? -7.342 -1.963 20.895 1.00 44.62 83 ALA A N 1
ATOM 606 C CA . ALA A 1 83 ? -7.200 -1.871 19.446 1.00 44.62 83 ALA A CA 1
ATOM 607 C C . ALA A 1 83 ? -7.924 -0.637 18.911 1.00 44.62 83 ALA A C 1
ATOM 609 O O . ALA A 1 83 ? -9.039 -0.312 19.315 1.00 44.62 83 ALA A O 1
ATOM 610 N N . ASP A 1 84 ? -7.290 0.035 17.959 1.00 43.88 84 ASP A N 1
ATOM 611 C CA . ASP A 1 84 ? -7.968 1.003 17.111 1.00 43.88 84 ASP A CA 1
ATOM 612 C C . ASP A 1 84 ? -8.843 0.223 16.117 1.00 43.88 84 ASP A C 1
ATOM 614 O O . ASP A 1 84 ? -8.333 -0.581 15.331 1.00 43.88 84 ASP A O 1
ATOM 618 N N . LEU A 1 85 ? -10.162 0.419 16.174 1.00 41.59 85 LEU A N 1
ATOM 619 C CA . LEU A 1 85 ? -11.121 -0.332 15.359 1.00 41.59 85 LEU A CA 1
ATOM 620 C C . LEU A 1 85 ? -11.010 0.006 13.858 1.00 41.59 85 LEU A C 1
ATOM 622 O O . LEU A 1 85 ? -11.276 -0.840 12.993 1.00 41.59 85 LEU A O 1
ATOM 626 N N . GLU A 1 86 ? -10.572 1.224 13.542 1.00 45.12 86 GLU A N 1
ATOM 627 C CA . GLU A 1 86 ? -10.315 1.687 12.179 1.00 45.12 86 GLU A CA 1
ATOM 628 C C . GLU A 1 86 ? -9.004 1.079 11.649 1.00 45.12 86 GLU A C 1
ATOM 630 O O . GLU A 1 86 ? -8.906 0.674 10.489 1.00 45.12 86 GLU A O 1
ATOM 635 N N . GLN A 1 87 ? -8.006 0.892 12.518 1.00 45.69 87 GLN A N 1
ATOM 636 C CA . GLN A 1 87 ? -6.744 0.245 12.145 1.00 45.69 87 GLN A CA 1
ATOM 637 C C . GLN A 1 87 ? -6.814 -1.290 12.142 1.00 45.69 87 GLN A C 1
ATOM 639 O O . GLN A 1 87 ? -6.166 -1.908 11.297 1.00 45.69 87 GLN A O 1
ATOM 644 N N . ALA A 1 88 ? -7.610 -1.915 13.014 1.00 41.53 88 ALA A N 1
ATOM 645 C CA . ALA A 1 88 ? -7.790 -3.370 13.083 1.00 41.53 88 ALA A CA 1
ATOM 646 C C . ALA A 1 88 ? -8.562 -3.921 11.873 1.00 41.53 88 ALA A C 1
ATOM 648 O O . ALA A 1 88 ? -8.315 -5.038 11.417 1.00 41.53 88 ALA A O 1
ATOM 649 N N . THR A 1 89 ? -9.451 -3.119 11.281 1.00 40.31 89 THR A N 1
ATOM 650 C CA . THR A 1 89 ? -10.097 -3.456 10.002 1.00 40.31 89 THR A CA 1
ATOM 651 C C . THR A 1 89 ? -9.164 -3.280 8.795 1.00 40.31 89 THR A C 1
ATOM 653 O O . THR A 1 89 ? -9.395 -3.880 7.742 1.00 40.31 89 THR A O 1
ATOM 656 N N . LEU A 1 90 ? -8.068 -2.524 8.938 1.00 45.94 90 LEU A N 1
ATOM 657 C CA . LEU A 1 90 ? -7.092 -2.270 7.872 1.00 45.94 90 LEU A CA 1
ATOM 658 C C . LEU A 1 90 ? -5.817 -3.130 7.966 1.00 45.94 90 LEU A C 1
ATOM 660 O O . LEU A 1 90 ? -5.211 -3.417 6.924 1.00 45.94 90 LEU A O 1
ATOM 664 N N . GLY A 1 91 ? -5.443 -3.604 9.158 1.00 39.09 91 GLY A N 1
ATOM 665 C CA . GLY A 1 91 ? -4.269 -4.443 9.398 1.00 39.09 91 GLY A CA 1
ATOM 666 C C . GLY A 1 91 ? -4.582 -5.677 10.245 1.00 39.09 91 GLY A C 1
ATOM 667 O O . GLY A 1 91 ? -4.694 -5.569 11.459 1.00 39.09 91 GLY A O 1
ATOM 668 N N . GLY A 1 92 ? -4.629 -6.860 9.618 1.00 41.38 92 GLY A N 1
ATOM 669 C CA . GLY A 1 92 ? -4.344 -8.107 10.341 1.00 41.38 92 GLY A CA 1
ATOM 670 C C . GLY A 1 92 ? -5.460 -9.135 10.565 1.00 41.38 92 GLY A C 1
ATOM 671 O O . GLY A 1 92 ? -5.372 -9.885 11.528 1.00 41.38 92 GLY A O 1
ATOM 672 N N . GLY A 1 93 ? -6.459 -9.277 9.688 1.00 36.69 93 GLY A N 1
ATOM 673 C CA . GLY A 1 93 ? -7.365 -10.441 9.717 1.00 36.69 93 GLY A CA 1
ATOM 674 C C . GLY A 1 93 ? -7.449 -11.119 8.355 1.00 36.69 93 GLY A C 1
ATOM 675 O O . GLY A 1 93 ? -7.837 -10.430 7.427 1.00 36.69 93 GLY A O 1
ATOM 676 N N . ILE A 1 94 ? -7.080 -12.413 8.244 1.00 41.19 94 ILE A N 1
ATOM 677 C CA . ILE A 1 94 ? -7.199 -13.413 7.130 1.00 41.19 94 ILE A CA 1
ATOM 678 C C . ILE A 1 94 ? -6.827 -12.965 5.684 1.00 41.19 94 ILE A C 1
ATOM 680 O O . ILE A 1 94 ? -6.333 -13.761 4.892 1.00 41.19 94 ILE A O 1
ATOM 684 N N . ALA A 1 95 ? -6.990 -11.701 5.315 1.00 52.09 95 ALA A N 1
ATOM 685 C CA . ALA A 1 95 ? -6.686 -11.090 4.032 1.00 52.09 95 ALA A CA 1
ATOM 686 C C . ALA A 1 95 ? -5.184 -10.912 3.768 1.00 52.09 95 ALA A C 1
ATOM 688 O O . ALA A 1 95 ? -4.763 -11.037 2.621 1.00 52.09 95 ALA A O 1
ATOM 689 N N . ASP A 1 96 ? -4.348 -10.672 4.782 1.00 66.19 96 ASP A N 1
ATOM 690 C CA . ASP A 1 96 ? -2.900 -10.512 4.571 1.00 66.19 96 ASP A CA 1
ATOM 691 C C . ASP A 1 96 ? -2.213 -11.759 3.974 1.00 66.19 96 ASP A C 1
ATOM 693 O O . ASP A 1 96 ? -1.448 -11.594 3.017 1.00 66.19 96 ASP A O 1
ATOM 697 N N . PRO A 1 97 ? -2.483 -13.007 4.418 1.00 72.00 97 PRO A N 1
ATOM 698 C CA . PRO A 1 97 ? -1.928 -14.182 3.745 1.00 72.00 97 PRO A CA 1
ATOM 699 C C . PRO A 1 97 ? -2.496 -14.378 2.332 1.00 72.00 97 PRO A C 1
ATOM 701 O O . PRO A 1 97 ? -1.749 -14.777 1.440 1.00 72.00 97 PRO A O 1
ATOM 704 N N . ILE A 1 98 ? -3.766 -14.035 2.083 1.00 78.75 98 ILE A N 1
ATOM 705 C CA . ILE A 1 98 ? -4.366 -14.104 0.738 1.00 78.75 98 ILE A CA 1
ATOM 706 C C . ILE A 1 98 ? -3.676 -13.114 -0.207 1.00 78.75 98 ILE A C 1
ATOM 708 O O . ILE A 1 98 ? -3.318 -13.471 -1.328 1.00 78.75 98 ILE A O 1
ATOM 712 N N . HIS A 1 99 ? -3.430 -11.882 0.239 1.00 78.44 99 HIS A N 1
ATOM 713 C CA . HIS A 1 99 ? -2.725 -10.882 -0.559 1.00 78.44 99 HIS A CA 1
ATOM 714 C C . HIS A 1 99 ? -1.284 -11.297 -0.866 1.00 78.44 99 HIS A C 1
ATOM 716 O O . HIS A 1 99 ? -0.824 -11.086 -1.989 1.00 78.44 99 HIS A O 1
ATOM 722 N N . ARG A 1 100 ? -0.593 -11.938 0.084 1.00 82.31 100 ARG A N 1
ATOM 723 C CA . ARG A 1 100 ? 0.744 -12.502 -0.153 1.00 82.31 100 ARG A CA 1
ATOM 724 C C . ARG A 1 100 ? 0.703 -13.660 -1.142 1.00 82.31 100 ARG A C 1
ATOM 726 O O . ARG A 1 100 ? 1.524 -13.684 -2.050 1.00 82.31 100 ARG A O 1
ATOM 733 N N . LEU A 1 101 ? -0.267 -14.570 -1.023 1.00 86.81 101 LEU A N 1
ATOM 734 C CA . LEU A 1 101 ? -0.450 -15.673 -1.971 1.00 86.81 101 LEU A CA 1
ATOM 735 C C . LEU A 1 101 ? -0.704 -15.152 -3.390 1.00 86.81 101 LEU A C 1
ATOM 737 O O . LEU A 1 101 ? -0.057 -15.599 -4.335 1.00 86.81 101 LEU A O 1
ATOM 741 N N . LEU A 1 102 ? -1.592 -14.165 -3.540 1.00 87.25 102 LEU A N 1
ATOM 742 C CA . LEU A 1 102 ? -1.837 -13.513 -4.826 1.00 87.25 102 LEU A CA 1
ATOM 743 C C . LEU A 1 102 ? -0.580 -12.798 -5.346 1.00 87.25 102 LEU A C 1
ATOM 745 O O . LEU A 1 102 ? -0.310 -12.838 -6.543 1.00 87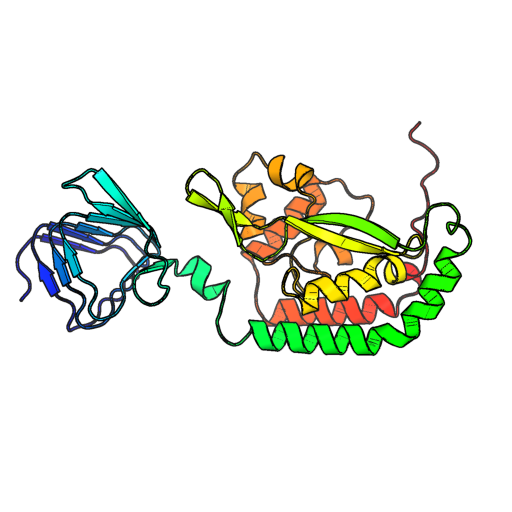.25 102 LEU A O 1
ATOM 749 N N . GLY A 1 103 ? 0.212 -12.184 -4.463 1.00 89.00 103 GLY A N 1
ATOM 750 C CA . GLY A 1 103 ? 1.511 -11.598 -4.800 1.00 89.00 103 GLY A CA 1
ATOM 751 C C . GLY A 1 103 ? 2.521 -12.629 -5.306 1.00 89.00 103 GLY A C 1
ATOM 752 O O . GLY A 1 103 ? 3.182 -12.388 -6.313 1.00 89.00 103 GLY A O 1
ATOM 753 N N . VAL A 1 104 ? 2.604 -13.797 -4.661 1.00 91.25 104 VAL A N 1
ATOM 754 C CA . VAL A 1 104 ? 3.460 -14.918 -5.089 1.00 91.25 104 VAL A CA 1
ATOM 755 C C . VAL A 1 104 ? 3.002 -15.458 -6.439 1.00 91.25 104 VAL A C 1
ATOM 757 O O . VAL A 1 104 ? 3.831 -15.667 -7.321 1.00 91.25 104 VAL A O 1
ATOM 760 N N . LEU A 1 105 ? 1.693 -15.631 -6.634 1.00 92.25 105 LEU A N 1
ATOM 761 C CA . LEU A 1 105 ? 1.128 -16.066 -7.910 1.00 92.25 105 LEU A CA 1
ATOM 762 C C . LEU A 1 105 ? 1.439 -15.057 -9.021 1.00 92.25 105 LEU A C 1
ATOM 764 O O . LEU A 1 105 ? 1.886 -15.450 -10.096 1.00 92.25 105 LEU A O 1
ATOM 768 N N . ALA A 1 106 ? 1.268 -13.760 -8.757 1.00 90.00 106 ALA A N 1
ATOM 769 C CA . ALA A 1 106 ? 1.609 -12.703 -9.704 1.00 90.00 106 ALA A CA 1
ATOM 770 C C . ALA A 1 106 ? 3.113 -12.678 -10.019 1.00 90.00 106 ALA A C 1
ATOM 772 O O . ALA A 1 106 ? 3.490 -12.552 -11.183 1.00 90.00 106 ALA A O 1
ATOM 773 N N . LEU A 1 107 ? 3.978 -12.856 -9.014 1.00 92.06 107 LEU A N 1
ATOM 774 C CA . LEU A 1 107 ? 5.422 -12.973 -9.207 1.00 92.06 107 LEU A CA 1
ATOM 775 C C . LEU A 1 107 ? 5.766 -14.182 -10.084 1.00 92.06 107 LEU A C 1
ATOM 777 O O . LEU A 1 107 ? 6.516 -14.023 -11.046 1.00 92.06 107 LEU A O 1
ATOM 781 N N . ALA A 1 108 ? 5.177 -15.347 -9.810 1.00 92.62 108 ALA A N 1
ATOM 782 C CA . ALA A 1 108 ? 5.382 -16.566 -10.587 1.00 92.62 108 ALA A CA 1
ATOM 783 C C . ALA A 1 108 ? 4.941 -16.394 -12.049 1.00 92.62 108 ALA A C 1
ATOM 785 O O . ALA A 1 108 ? 5.707 -16.710 -12.958 1.00 92.62 108 ALA A O 1
ATOM 786 N N . LEU A 1 109 ? 3.760 -15.809 -12.282 1.00 90.69 109 LEU A N 1
ATOM 787 C CA . LEU A 1 109 ? 3.285 -15.462 -13.627 1.00 90.69 109 LEU A CA 1
ATOM 788 C C . LEU A 1 109 ? 4.193 -14.441 -14.321 1.00 90.69 109 LEU A C 1
ATOM 790 O O . LEU A 1 109 ? 4.287 -14.436 -15.545 1.00 90.69 109 LEU A O 1
ATOM 794 N N . SER A 1 110 ? 4.855 -13.573 -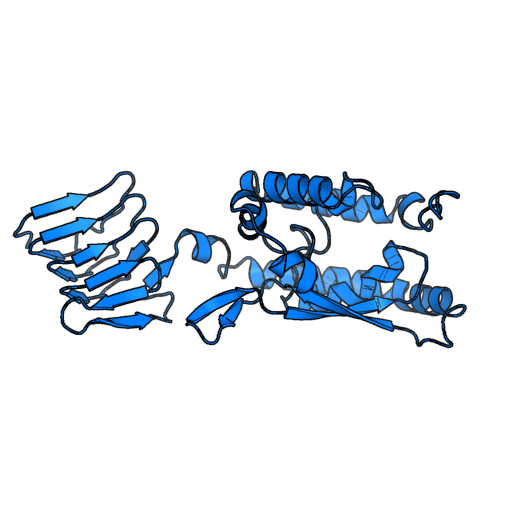13.555 1.00 91.81 110 SER A N 1
ATOM 795 C CA . SER A 1 110 ? 5.740 -12.552 -14.103 1.00 91.81 110 SER A CA 1
ATOM 796 C C . SER A 1 110 ? 7.112 -13.085 -14.514 1.00 91.81 110 SER A C 1
ATOM 798 O O . SER A 1 110 ? 7.730 -12.477 -15.380 1.00 91.81 110 SER A O 1
ATOM 800 N N . LEU A 1 111 ? 7.588 -14.203 -13.942 1.00 91.94 111 LEU A N 1
ATOM 801 C CA . LEU A 1 111 ? 8.945 -14.739 -14.151 1.00 91.94 111 LEU A CA 1
ATOM 802 C C . LEU A 1 111 ? 9.367 -14.848 -15.631 1.00 91.94 111 LEU A C 1
ATOM 804 O O . LEU A 1 111 ? 10.483 -14.425 -15.942 1.00 91.94 111 LEU A O 1
ATOM 808 N N . PRO A 1 112 ? 8.514 -15.310 -16.570 1.00 92.56 112 PRO A N 1
ATOM 809 C CA . PRO A 1 112 ? 8.862 -15.361 -17.993 1.00 92.56 112 PRO A CA 1
ATOM 810 C C . PRO A 1 112 ? 9.170 -13.989 -18.616 1.00 92.56 112 PRO A C 1
ATOM 812 O O . PRO A 1 112 ? 9.861 -13.911 -19.629 1.00 92.56 112 PRO A O 1
ATOM 815 N N . LEU A 1 113 ? 8.687 -12.896 -18.016 1.00 91.00 113 LEU A N 1
ATOM 816 C CA . LEU A 1 113 ? 8.927 -11.527 -18.480 1.00 91.00 113 LEU A CA 1
ATOM 817 C C . LEU A 1 113 ? 10.257 -10.945 -17.976 1.00 91.00 113 LEU A C 1
ATOM 819 O O . LEU A 1 113 ? 10.712 -9.934 -18.509 1.00 91.00 113 LEU A O 1
ATOM 823 N N . TRP A 1 114 ? 10.909 -11.557 -16.982 1.00 92.06 114 TRP A N 1
ATOM 824 C CA . TRP A 1 114 ? 12.162 -11.043 -16.413 1.00 92.06 114 TRP A CA 1
ATOM 825 C C . TRP A 1 114 ? 13.340 -11.078 -17.400 1.00 92.06 114 TRP A C 1
ATOM 827 O O . TRP A 1 114 ? 14.045 -10.071 -17.491 1.00 92.06 114 TRP A O 1
ATOM 837 N N . PRO A 1 115 ? 13.549 -12.144 -18.202 1.00 91.81 115 PRO A N 1
ATOM 838 C CA . PRO A 1 115 ? 14.554 -12.130 -19.266 1.00 91.81 115 PRO A CA 1
ATOM 839 C C . PRO A 1 115 ? 14.282 -11.042 -20.310 1.00 91.81 115 PRO A C 1
ATOM 841 O O . PRO A 1 115 ? 15.205 -10.368 -20.758 1.00 91.81 115 PRO A O 1
ATOM 844 N N . ILE A 1 116 ? 13.011 -10.813 -20.655 1.00 90.50 116 ILE A N 1
ATOM 845 C CA . ILE A 1 116 ? 12.611 -9.756 -21.595 1.00 90.50 116 ILE A CA 1
ATOM 846 C C . ILE A 1 116 ? 12.915 -8.376 -20.999 1.00 90.50 116 ILE A C 1
ATOM 848 O O . ILE A 1 116 ? 13.446 -7.508 -21.690 1.00 90.50 116 ILE A O 1
ATOM 852 N N . ALA A 1 117 ? 12.643 -8.175 -19.707 1.00 89.00 117 ALA A N 1
ATOM 853 C CA . ALA A 1 117 ? 12.989 -6.947 -18.996 1.00 89.00 117 ALA A CA 1
ATOM 854 C C . ALA A 1 117 ? 14.505 -6.708 -18.950 1.00 89.00 117 ALA A C 1
ATOM 856 O O . ALA A 1 117 ? 14.951 -5.586 -19.190 1.00 89.00 117 ALA A O 1
ATOM 857 N N . ALA A 1 118 ? 15.295 -7.760 -18.723 1.00 88.31 118 ALA A N 1
ATOM 858 C CA . ALA A 1 118 ? 16.751 -7.703 -18.775 1.00 88.31 118 ALA A CA 1
ATOM 859 C C . ALA A 1 118 ? 17.270 -7.329 -20.173 1.00 88.31 118 ALA A C 1
ATOM 861 O O . ALA A 1 118 ? 18.117 -6.443 -20.293 1.00 88.31 118 ALA A O 1
ATOM 862 N N . LEU A 1 119 ? 16.722 -7.937 -21.233 1.00 89.62 119 LEU A N 1
ATOM 863 C CA . LEU A 1 119 ? 17.047 -7.589 -22.620 1.00 89.62 119 LEU A CA 1
ATOM 864 C C . LEU A 1 119 ? 16.678 -6.133 -22.937 1.00 89.62 119 LEU A C 1
ATOM 866 O O . LEU A 1 119 ? 17.484 -5.395 -23.499 1.00 89.62 119 LEU A O 1
ATOM 870 N N . ALA A 1 120 ? 15.497 -5.679 -22.512 1.00 87.38 120 ALA A N 1
ATOM 871 C CA . ALA A 1 120 ? 15.057 -4.296 -22.692 1.00 87.38 120 ALA A CA 1
ATOM 872 C C . ALA A 1 120 ? 15.888 -3.282 -21.878 1.00 87.38 120 ALA A C 1
ATOM 874 O O . ALA A 1 120 ? 15.918 -2.099 -22.217 1.00 87.38 120 ALA A O 1
ATOM 875 N N . ALA A 1 121 ? 16.567 -3.723 -20.815 1.00 88.19 121 ALA A N 1
ATOM 876 C CA . ALA A 1 121 ? 17.467 -2.901 -20.010 1.00 88.19 121 ALA A CA 1
ATOM 877 C C . ALA A 1 121 ? 18.905 -2.838 -20.567 1.00 88.19 121 ALA A C 1
ATOM 879 O O . ALA A 1 121 ? 19.687 -1.999 -20.110 1.00 88.19 121 ALA A O 1
ATOM 880 N N . LEU A 1 122 ? 19.260 -3.655 -21.572 1.00 88.06 122 LEU A N 1
ATOM 881 C CA . LEU A 1 122 ? 20.598 -3.673 -22.185 1.00 88.06 122 LEU A CA 1
ATOM 882 C C . LEU A 1 122 ? 21.114 -2.291 -22.626 1.00 88.06 122 LEU A C 1
ATOM 884 O O . LEU A 1 122 ? 22.272 -1.996 -22.321 1.00 88.06 122 LEU A O 1
ATOM 888 N N . PRO A 1 123 ? 20.308 -1.408 -23.256 1.00 85.25 123 PRO A N 1
ATOM 889 C CA . PRO A 1 123 ? 20.777 -0.077 -23.655 1.00 85.25 123 PRO A CA 1
ATOM 890 C C . PRO A 1 123 ? 21.250 0.782 -22.473 1.00 85.25 123 PRO A C 1
ATOM 892 O O . PRO A 1 123 ? 22.083 1.666 -22.638 1.00 85.25 123 PRO A O 1
ATOM 895 N N . ASN A 1 124 ? 20.746 0.510 -21.265 1.00 83.44 124 ASN A N 1
ATOM 896 C CA . ASN A 1 124 ? 21.076 1.243 -20.044 1.00 83.44 124 ASN A CA 1
ATOM 897 C C . ASN A 1 124 ? 22.056 0.490 -19.130 1.00 83.44 124 ASN A C 1
ATOM 899 O O . ASN A 1 124 ? 22.313 0.949 -18.014 1.00 83.44 124 ASN A O 1
ATOM 903 N N . ARG A 1 125 ? 22.631 -0.632 -19.593 1.00 78.00 125 ARG A N 1
ATOM 904 C CA . ARG A 1 125 ? 23.472 -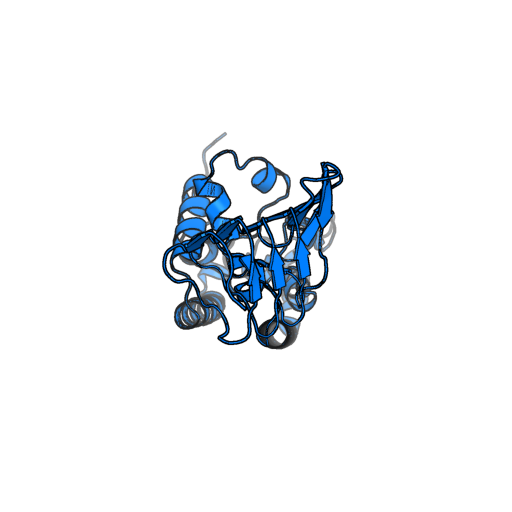1.538 -18.791 1.00 78.00 125 ARG A CA 1
ATOM 905 C C . ARG A 1 125 ? 24.644 -0.841 -18.103 1.00 78.00 125 ARG A C 1
ATOM 907 O O . ARG A 1 125 ? 25.009 -1.235 -16.998 1.00 78.00 125 ARG A O 1
ATOM 914 N N . ALA A 1 126 ? 25.207 0.201 -18.716 1.00 76.38 126 ALA A N 1
ATOM 915 C CA . ALA A 1 126 ? 26.313 0.974 -18.144 1.00 76.38 126 ALA A CA 1
ATOM 916 C C . ALA A 1 126 ? 25.979 1.591 -16.770 1.00 76.38 126 ALA A C 1
ATOM 918 O O . ALA A 1 126 ? 26.874 1.819 -15.967 1.00 76.38 126 ALA A O 1
ATOM 919 N N . LYS A 1 127 ? 24.693 1.826 -16.475 1.00 80.19 127 LYS A N 1
ATOM 920 C CA . LYS A 1 127 ? 24.215 2.365 -15.190 1.00 80.19 127 LYS A CA 1
ATOM 921 C C . LYS A 1 127 ? 23.695 1.276 -14.236 1.00 80.19 127 LYS A C 1
ATOM 923 O O . LYS A 1 127 ? 23.088 1.603 -13.217 1.00 80.19 127 LYS A O 1
ATOM 928 N N . GLY A 1 128 ? 23.890 -0.000 -14.574 1.00 84.12 128 GLY A N 1
ATOM 929 C CA . GLY A 1 128 ? 23.329 -1.158 -13.876 1.00 84.12 128 GLY A CA 1
ATOM 930 C C . GLY A 1 128 ? 22.036 -1.684 -14.508 1.00 84.12 128 GLY A C 1
ATOM 931 O O . GLY A 1 128 ? 21.502 -1.114 -15.456 1.00 84.12 128 GLY A O 1
ATOM 932 N N . TRP A 1 129 ? 21.537 -2.799 -13.974 1.00 85.06 129 TRP A N 1
ATOM 933 C CA . TRP A 1 129 ? 20.337 -3.493 -14.470 1.00 85.06 129 TRP A CA 1
ATOM 934 C C . TRP A 1 129 ? 19.076 -3.003 -13.751 1.00 85.06 129 TRP A C 1
ATOM 936 O O . TRP A 1 129 ? 18.044 -2.734 -14.371 1.00 85.06 129 TRP A O 1
ATOM 946 N N . LEU A 1 130 ? 19.199 -2.824 -12.435 1.00 89.94 130 LEU A N 1
ATOM 947 C CA . LEU A 1 130 ? 18.138 -2.382 -11.543 1.00 89.94 130 LEU A CA 1
ATOM 948 C C . LEU A 1 130 ? 18.452 -0.989 -10.984 1.00 89.94 130 LEU A C 1
ATOM 950 O O . LEU A 1 130 ? 19.614 -0.592 -10.849 1.00 89.94 130 LEU A O 1
ATOM 954 N N . LYS A 1 131 ? 17.404 -0.230 -10.677 1.00 91.50 131 LYS A N 1
ATOM 955 C CA . LYS A 1 131 ? 17.464 1.032 -9.943 1.00 91.50 131 LYS A CA 1
ATOM 956 C C . LYS A 1 131 ? 16.747 0.833 -8.601 1.00 91.50 131 LYS A C 1
ATOM 958 O O . LYS A 1 131 ? 15.567 0.480 -8.627 1.00 91.50 131 LYS A O 1
ATOM 963 N N . PRO A 1 132 ? 17.419 1.040 -7.456 1.00 92.62 132 PRO A N 1
ATOM 964 C CA . PRO A 1 132 ? 16.731 1.119 -6.178 1.00 92.62 132 PRO A CA 1
ATOM 965 C C . PRO A 1 132 ? 15.945 2.431 -6.099 1.00 92.62 132 PRO A C 1
ATOM 967 O O . PRO A 1 132 ? 16.433 3.484 -6.518 1.00 92.62 132 PRO A O 1
ATOM 970 N N . ILE A 1 133 ? 14.725 2.356 -5.581 1.00 93.50 133 ILE A N 1
ATOM 971 C CA . ILE A 1 133 ? 13.879 3.505 -5.258 1.00 93.50 133 ILE A CA 1
ATOM 972 C C . ILE A 1 133 ? 13.359 3.328 -3.834 1.00 93.50 133 ILE A C 1
ATOM 974 O O . ILE A 1 133 ? 13.048 2.208 -3.428 1.00 93.50 133 ILE A O 1
ATOM 978 N N . VAL A 1 134 ? 13.276 4.410 -3.069 1.00 95.38 134 VAL A N 1
ATOM 979 C CA . VAL A 1 134 ? 12.719 4.366 -1.713 1.00 95.38 134 VAL A CA 1
ATOM 980 C C . VAL A 1 134 ? 11.252 4.754 -1.792 1.00 95.38 134 VAL A C 1
ATOM 982 O O . VAL A 1 134 ? 10.911 5.757 -2.416 1.00 95.38 134 VAL A O 1
ATOM 985 N N . LEU A 1 135 ? 10.393 3.932 -1.202 1.00 94.25 135 LEU A N 1
ATOM 986 C CA . LEU A 1 135 ? 8.948 4.120 -1.173 1.00 94.25 135 LEU A CA 1
ATOM 987 C C . LEU A 1 135 ? 8.433 3.906 0.247 1.00 94.25 135 LEU A C 1
ATOM 989 O O . LEU A 1 135 ? 8.999 3.119 1.006 1.00 94.25 135 LEU A O 1
ATOM 993 N N . ARG A 1 136 ? 7.315 4.546 0.579 1.00 91.94 136 ARG A N 1
ATOM 994 C CA . ARG A 1 136 ? 6.612 4.339 1.843 1.00 91.94 136 ARG A CA 1
ATOM 995 C C . ARG A 1 136 ? 5.594 3.207 1.703 1.00 91.94 136 ARG A C 1
ATOM 997 O O . ARG A 1 136 ? 4.704 3.249 0.850 1.00 91.94 136 ARG A O 1
ATOM 1004 N N . GLY A 1 137 ? 5.775 2.155 2.500 1.00 89.75 137 GLY A N 1
ATOM 1005 C CA . GLY A 1 137 ? 5.027 0.900 2.400 1.00 89.75 137 GLY A CA 1
ATOM 1006 C C . GLY A 1 137 ? 3.836 0.797 3.351 1.00 89.75 137 GLY A C 1
ATOM 1007 O O . GLY A 1 137 ? 3.431 1.755 3.999 1.00 89.75 137 GLY A O 1
ATOM 1008 N N . ASN A 1 138 ? 3.265 -0.404 3.437 1.00 88.12 138 ASN A N 1
ATOM 1009 C CA . ASN A 1 138 ? 2.138 -0.725 4.319 1.00 88.12 138 ASN A CA 1
ATOM 1010 C C . ASN A 1 138 ? 2.552 -1.139 5.730 1.00 88.12 138 ASN A C 1
ATOM 1012 O O . ASN A 1 138 ? 1.733 -1.090 6.648 1.00 88.12 138 ASN A O 1
ATOM 1016 N N . LYS A 1 139 ? 3.799 -1.585 5.909 1.00 85.00 139 LYS A N 1
ATOM 1017 C CA . LYS A 1 139 ? 4.316 -1.898 7.242 1.00 85.00 139 LYS A CA 1
ATOM 1018 C C . LYS A 1 139 ? 4.444 -0.613 8.039 1.00 85.00 139 LYS A C 1
ATOM 1020 O O . LYS A 1 139 ? 4.673 0.445 7.465 1.00 85.00 139 LYS A O 1
ATOM 1025 N N . ARG A 1 140 ? 4.286 -0.718 9.350 1.00 81.69 140 ARG A N 1
ATOM 1026 C CA . ARG A 1 140 ? 4.330 0.420 10.260 1.00 81.69 140 ARG A CA 1
ATOM 1027 C C . ARG A 1 140 ? 5.567 0.330 11.138 1.00 81.69 140 ARG A C 1
ATOM 1029 O O . ARG A 1 140 ? 6.020 -0.769 11.456 1.00 81.69 140 ARG A O 1
ATOM 1036 N N . GLU A 1 141 ? 6.102 1.484 11.478 1.00 80.44 141 GLU A N 1
ATOM 1037 C CA . GLU A 1 141 ? 7.218 1.679 12.389 1.00 80.44 141 GLU A CA 1
ATOM 1038 C C . GLU A 1 141 ? 6.820 2.757 13.397 1.00 80.44 141 GLU A C 1
ATOM 1040 O O . GLU A 1 141 ? 6.002 3.630 13.097 1.00 80.44 141 GLU A O 1
ATOM 1045 N N . ILE A 1 142 ? 7.342 2.643 14.612 1.00 74.00 142 ILE A N 1
ATOM 1046 C CA . ILE A 1 142 ? 7.118 3.623 15.669 1.00 74.00 142 ILE A CA 1
ATOM 1047 C C . ILE A 1 142 ? 8.288 4.594 15.600 1.00 74.00 142 ILE A C 1
ATOM 1049 O O . ILE A 1 142 ? 9.442 4.167 15.663 1.00 74.00 142 ILE A O 1
ATOM 1053 N N . ASP A 1 143 ? 7.997 5.876 15.417 1.00 74.56 143 ASP A N 1
ATOM 1054 C CA . ASP A 1 143 ? 9.035 6.898 15.392 1.00 74.56 143 ASP A CA 1
ATOM 1055 C C . ASP A 1 143 ? 9.612 7.166 16.796 1.00 74.56 143 ASP A C 1
ATOM 1057 O O . ASP A 1 143 ? 9.141 6.649 17.813 1.00 74.56 143 ASP A O 1
ATOM 1061 N N . ALA A 1 144 ? 10.657 7.995 16.866 1.00 71.06 144 ALA A N 1
ATOM 1062 C CA . ALA A 1 144 ? 11.299 8.363 18.131 1.00 71.06 144 ALA A CA 1
ATOM 1063 C C . ALA A 1 144 ? 10.356 9.084 19.120 1.00 71.06 144 ALA A C 1
ATOM 1065 O O . ALA A 1 144 ? 10.682 9.194 20.301 1.00 71.06 144 ALA A O 1
ATOM 1066 N N . PHE A 1 145 ? 9.202 9.563 18.647 1.00 66.50 145 PHE A N 1
ATOM 1067 C CA . PHE A 1 145 ? 8.177 10.257 19.422 1.00 66.50 145 PHE A CA 1
ATOM 1068 C C . PHE A 1 145 ? 6.973 9.360 19.749 1.00 66.50 145 PHE A C 1
ATOM 1070 O O . PHE A 1 145 ? 5.984 9.845 20.295 1.00 66.50 145 PHE A O 1
ATOM 1077 N N . GLY A 1 146 ? 7.041 8.060 19.439 1.00 60.28 146 GLY A N 1
ATOM 1078 C CA . GLY A 1 146 ? 5.972 7.104 19.718 1.00 60.28 146 GLY A CA 1
ATOM 1079 C C . GLY A 1 146 ? 4.815 7.126 18.714 1.00 60.28 146 GLY A C 1
ATOM 1080 O O . GLY A 1 146 ? 3.829 6.418 18.920 1.00 60.28 146 GLY A O 1
ATOM 1081 N N . GLN A 1 147 ? 4.903 7.893 17.624 1.00 65.94 147 GLN A N 1
ATOM 1082 C CA . GLN A 1 147 ? 3.867 7.924 16.595 1.00 65.94 147 GLN A CA 1
ATOM 1083 C C . GLN A 1 147 ? 4.031 6.756 15.626 1.00 65.94 147 GLN A C 1
ATOM 1085 O O . GLN A 1 147 ? 5.125 6.423 15.165 1.00 65.94 147 GLN A O 1
ATOM 1090 N N . VAL A 1 148 ? 2.905 6.130 15.291 1.00 69.94 148 VAL A N 1
ATOM 1091 C CA . VAL A 1 148 ? 2.859 5.030 14.331 1.00 69.94 148 VAL A CA 1
ATOM 1092 C C . VAL A 1 148 ? 2.857 5.614 12.924 1.00 69.94 148 VAL A C 1
ATOM 1094 O O . VAL A 1 148 ? 1.849 6.148 12.467 1.00 69.94 148 VAL A O 1
ATOM 1097 N N . LYS A 1 149 ? 3.972 5.467 12.211 1.00 77.81 149 LYS A N 1
ATOM 1098 C CA . LYS A 1 149 ? 4.117 5.913 10.824 1.00 77.81 149 LYS A CA 1
ATOM 1099 C C . LYS A 1 149 ? 4.291 4.721 9.891 1.00 77.81 149 LYS A C 1
ATOM 1101 O O . LYS A 1 149 ? 4.735 3.644 10.285 1.00 77.81 149 LYS A O 1
ATOM 1106 N N . ARG A 1 150 ? 3.931 4.885 8.619 1.00 84.31 150 ARG A N 1
ATOM 1107 C CA . ARG A 1 150 ? 4.273 3.903 7.582 1.00 84.31 150 ARG A CA 1
ATOM 1108 C C . ARG A 1 150 ? 5.788 3.857 7.376 1.00 84.31 150 ARG A C 1
ATOM 1110 O O . ARG A 1 150 ? 6.433 4.891 7.249 1.00 84.31 150 ARG A O 1
ATOM 1117 N N . ARG A 1 151 ? 6.323 2.642 7.317 1.00 87.25 151 ARG A N 1
ATOM 1118 C CA . ARG A 1 151 ? 7.744 2.342 7.178 1.00 87.25 151 ARG A CA 1
ATOM 1119 C C . ARG A 1 151 ? 8.206 2.554 5.743 1.00 87.25 151 ARG A C 1
ATOM 1121 O O . ARG A 1 151 ? 7.549 2.106 4.795 1.00 87.25 151 ARG A O 1
ATOM 1128 N N . ASP A 1 152 ? 9.383 3.140 5.603 1.00 92.81 152 ASP A N 1
ATOM 1129 C CA . ASP A 1 152 ? 10.062 3.265 4.321 1.00 92.81 152 ASP A CA 1
ATOM 1130 C C . ASP A 1 152 ? 10.768 1.960 3.951 1.00 92.81 152 ASP A C 1
ATOM 1132 O O . ASP A 1 152 ? 11.317 1.243 4.789 1.00 92.81 152 ASP A O 1
ATOM 1136 N N . PHE A 1 153 ? 10.728 1.611 2.671 1.00 92.75 153 PHE A N 1
ATOM 1137 C CA . PHE A 1 153 ? 11.389 0.424 2.156 1.00 92.75 153 PHE A CA 1
ATOM 1138 C C . PHE A 1 153 ? 11.998 0.699 0.785 1.00 92.75 153 PHE A C 1
ATOM 1140 O O . PHE A 1 153 ? 11.556 1.563 0.027 1.00 92.75 153 PHE A O 1
ATOM 1147 N N . THR A 1 154 ? 13.037 -0.062 0.454 1.00 94.81 154 THR A N 1
ATOM 1148 C CA . THR A 1 154 ? 13.664 0.018 -0.864 1.00 94.81 154 THR A CA 1
ATOM 1149 C C . THR A 1 154 ? 12.978 -0.957 -1.813 1.00 94.81 154 THR A C 1
ATOM 1151 O O . THR A 1 154 ? 13.031 -2.171 -1.617 1.00 94.81 154 THR A O 1
ATOM 1154 N N . ALA A 1 155 ? 12.347 -0.426 -2.855 1.00 93.25 155 ALA A N 1
ATOM 1155 C CA . ALA A 1 155 ? 11.868 -1.190 -3.995 1.00 93.25 155 ALA A CA 1
ATOM 1156 C C . ALA A 1 155 ? 12.897 -1.173 -5.132 1.00 93.25 155 ALA A C 1
ATOM 1158 O O . ALA A 1 155 ? 13.798 -0.336 -5.193 1.00 93.25 155 ALA A O 1
ATOM 1159 N N . LEU A 1 156 ? 12.743 -2.112 -6.062 1.00 92.38 156 LEU A N 1
ATOM 1160 C CA . LEU A 1 156 ? 13.596 -2.238 -7.236 1.00 92.38 156 LEU A CA 1
ATOM 1161 C C . LEU A 1 156 ? 12.782 -1.987 -8.503 1.00 92.38 156 LEU A C 1
ATOM 1163 O O . LEU A 1 156 ? 11.620 -2.385 -8.609 1.00 92.38 156 LEU A O 1
ATOM 1167 N N . GLU A 1 157 ? 13.425 -1.370 -9.485 1.00 93.62 157 GLU A N 1
ATOM 1168 C CA . GLU A 1 157 ? 12.877 -1.190 -10.823 1.00 93.62 157 GLU A CA 1
ATOM 1169 C C . GLU A 1 157 ? 13.878 -1.597 -11.892 1.00 93.62 157 GLU A C 1
ATOM 1171 O O . GLU A 1 157 ? 15.075 -1.325 -11.775 1.00 93.62 157 GLU A O 1
ATOM 1176 N N . TRP A 1 158 ? 13.389 -2.180 -12.983 1.00 91.75 158 TRP A N 1
ATOM 1177 C CA . TRP A 1 158 ? 14.215 -2.385 -14.169 1.00 91.75 158 TRP A CA 1
ATOM 1178 C C . TRP A 1 158 ? 14.550 -1.052 -14.837 1.00 91.75 158 TRP A C 1
ATOM 1180 O O . TRP A 1 158 ? 13.682 -0.205 -15.041 1.00 91.75 158 TRP A O 1
ATOM 1190 N N . ARG A 1 159 ? 15.804 -0.877 -15.267 1.00 90.94 159 ARG A N 1
ATOM 1191 C CA . ARG A 1 159 ? 16.249 0.304 -16.032 1.00 90.94 159 ARG A CA 1
ATOM 1192 C C . ARG A 1 159 ? 15.817 0.233 -17.502 1.00 90.94 159 ARG A C 1
ATOM 1194 O O . ARG A 1 159 ? 16.632 0.274 -18.420 1.00 90.94 159 ARG A O 1
ATOM 1201 N N . THR A 1 160 ? 14.511 0.144 -17.722 1.00 88.62 160 THR A N 1
ATOM 1202 C CA . THR A 1 160 ? 13.873 0.057 -19.039 1.00 88.62 160 THR A CA 1
ATOM 1203 C C . THR A 1 160 ? 12.925 1.232 -19.272 1.00 88.62 160 THR A C 1
ATOM 1205 O O . THR A 1 160 ? 12.380 1.826 -18.335 1.00 88.62 160 THR A O 1
ATOM 1208 N N . SER A 1 161 ? 12.730 1.593 -20.539 1.00 84.81 161 SER A N 1
ATOM 1209 C CA . SER A 1 161 ? 11.750 2.591 -20.972 1.00 84.81 161 SER A CA 1
ATOM 1210 C C . SER A 1 161 ? 10.312 2.049 -20.945 1.00 84.81 161 SER A C 1
ATOM 1212 O O . SER A 1 161 ? 9.377 2.846 -20.881 1.00 84.81 161 SER A O 1
ATOM 1214 N N . ILE A 1 162 ? 10.143 0.722 -20.907 1.00 87.19 162 ILE A N 1
ATOM 1215 C CA . ILE A 1 162 ? 8.852 0.025 -20.940 1.00 87.19 162 ILE A CA 1
ATOM 1216 C C . ILE A 1 162 ? 8.220 0.004 -19.533 1.00 87.19 162 ILE A C 1
ATOM 1218 O O . ILE A 1 162 ? 8.776 -0.643 -18.641 1.00 87.19 162 ILE A O 1
ATOM 1222 N N . PRO A 1 163 ? 7.063 0.659 -19.306 1.00 85.88 163 PRO A N 1
ATOM 1223 C CA . PRO A 1 163 ? 6.463 0.790 -17.973 1.00 85.88 163 PRO A CA 1
ATOM 1224 C C . PRO A 1 163 ? 6.137 -0.543 -17.286 1.00 85.88 163 PRO A C 1
ATOM 1226 O O . PRO A 1 163 ? 6.509 -0.740 -16.130 1.00 85.88 163 PRO A O 1
ATOM 1229 N N . VAL A 1 164 ? 5.506 -1.482 -18.001 1.00 87.19 164 VAL A N 1
ATOM 1230 C CA . VAL A 1 164 ? 5.124 -2.795 -17.442 1.00 87.19 164 VAL A CA 1
ATOM 1231 C C . VAL A 1 164 ? 6.347 -3.584 -16.973 1.00 87.19 164 VAL A C 1
ATOM 1233 O O . VAL A 1 164 ? 6.339 -4.156 -15.886 1.00 87.19 164 VAL A O 1
ATOM 1236 N N . LEU A 1 165 ? 7.424 -3.577 -17.765 1.00 90.12 165 LEU A N 1
ATOM 1237 C CA . LEU A 1 165 ? 8.654 -4.291 -17.425 1.00 90.12 165 LEU A CA 1
ATOM 1238 C C . LEU A 1 165 ? 9.424 -3.588 -16.302 1.00 90.12 165 LEU A C 1
ATOM 1240 O O . LEU A 1 165 ? 10.022 -4.263 -15.473 1.00 90.12 165 LEU A O 1
ATOM 1244 N N . ARG A 1 166 ? 9.375 -2.250 -16.226 1.00 90.56 166 ARG A N 1
ATOM 1245 C CA . ARG A 1 166 ? 10.025 -1.457 -15.168 1.00 90.56 166 ARG A CA 1
ATOM 1246 C C . ARG A 1 166 ? 9.584 -1.890 -13.771 1.00 90.56 166 ARG A C 1
ATOM 1248 O O . ARG A 1 166 ? 10.428 -2.041 -12.892 1.00 90.56 166 ARG A O 1
ATOM 1255 N N . GLY A 1 167 ? 8.281 -2.108 -13.591 1.00 89.38 167 GLY A N 1
ATOM 1256 C CA . GLY A 1 167 ? 7.667 -2.379 -12.291 1.00 89.38 167 GLY A CA 1
ATOM 1257 C C . GLY A 1 167 ? 7.745 -3.827 -11.796 1.00 89.38 167 GLY A C 1
ATOM 1258 O O . GLY A 1 167 ? 7.399 -4.061 -10.643 1.00 89.38 167 GLY A O 1
ATOM 1259 N N . LEU A 1 168 ? 8.203 -4.794 -12.605 1.00 91.88 168 LEU A N 1
ATOM 1260 C CA . LEU A 1 168 ? 8.199 -6.223 -12.232 1.00 91.88 168 LEU A CA 1
ATOM 1261 C C . LEU A 1 168 ? 8.851 -6.531 -10.870 1.00 91.88 168 LEU A C 1
ATOM 1263 O O . LEU A 1 168 ? 8.251 -7.277 -10.095 1.00 91.88 168 LEU A O 1
ATOM 1267 N N . PRO A 1 169 ? 10.017 -5.957 -10.503 1.00 93.06 169 PRO A N 1
ATOM 1268 C CA . PRO A 1 169 ? 10.660 -6.289 -9.237 1.00 93.06 169 PRO A CA 1
ATOM 1269 C C . PRO A 1 169 ? 9.875 -5.774 -8.023 1.00 93.06 169 PRO A C 1
ATOM 1271 O O . PRO A 1 169 ? 10.053 -6.293 -6.923 1.00 93.06 169 PRO A O 1
ATOM 1274 N N . ARG A 1 170 ? 8.946 -4.820 -8.202 1.00 92.56 170 ARG A N 1
ATOM 1275 C CA . ARG A 1 170 ? 8.037 -4.363 -7.137 1.00 92.56 170 ARG A CA 1
ATOM 1276 C C . ARG A 1 170 ? 7.076 -5.467 -6.676 1.00 92.56 170 ARG A C 1
ATOM 1278 O O . ARG A 1 170 ? 6.553 -5.374 -5.571 1.00 92.56 170 ARG A O 1
ATOM 1285 N N . LEU A 1 171 ? 6.883 -6.541 -7.449 1.00 92.00 171 LEU A N 1
ATOM 1286 C CA . LEU A 1 171 ? 6.127 -7.717 -6.996 1.00 92.00 171 LEU A CA 1
ATOM 1287 C C . LEU A 1 171 ? 6.776 -8.389 -5.777 1.00 92.00 171 LEU A C 1
ATOM 1289 O O . LEU A 1 171 ? 6.061 -8.920 -4.930 1.00 92.00 171 LEU A O 1
ATOM 1293 N N . LEU A 1 172 ? 8.102 -8.292 -5.620 1.00 90.50 172 LEU A N 1
ATOM 1294 C CA . LEU A 1 172 ? 8.789 -8.760 -4.410 1.00 90.50 172 LEU A CA 1
ATOM 1295 C C . LEU A 1 172 ? 8.312 -8.000 -3.165 1.00 90.50 172 LEU A C 1
ATOM 1297 O O . LEU A 1 172 ? 8.136 -8.610 -2.114 1.00 90.50 172 LEU A O 1
ATOM 1301 N N . ALA A 1 173 ? 8.027 -6.701 -3.304 1.00 91.12 173 ALA A N 1
ATOM 1302 C CA . ALA A 1 173 ? 7.483 -5.881 -2.225 1.00 91.12 173 ALA A CA 1
ATOM 1303 C C . ALA A 1 173 ? 6.036 -6.261 -1.865 1.00 91.12 173 ALA A C 1
ATOM 1305 O O . ALA A 1 173 ? 5.602 -6.069 -0.732 1.00 91.12 173 ALA A O 1
ATOM 1306 N N . VAL A 1 174 ? 5.283 -6.835 -2.810 1.00 91.00 174 VAL A N 1
ATOM 1307 C CA . VAL A 1 174 ? 3.956 -7.402 -2.526 1.00 91.00 174 VAL A CA 1
ATOM 1308 C C . VAL A 1 174 ? 4.089 -8.696 -1.723 1.00 91.00 174 VAL A C 1
ATOM 1310 O O . VAL A 1 174 ? 3.392 -8.886 -0.728 1.00 91.00 174 VAL A O 1
ATOM 1313 N N . VAL A 1 175 ? 5.026 -9.568 -2.108 1.00 87.75 175 VAL A N 1
ATOM 1314 C CA . VAL A 1 175 ? 5.305 -10.825 -1.392 1.00 87.75 175 VAL A CA 1
ATOM 1315 C C . VAL A 1 175 ? 5.819 -10.561 0.027 1.00 87.75 175 VAL A C 1
ATOM 1317 O O . VAL A 1 175 ? 5.387 -11.224 0.970 1.00 87.75 175 VAL A O 1
ATOM 1320 N N . SER A 1 176 ? 6.687 -9.561 0.207 1.00 85.62 176 SER A N 1
ATOM 1321 C CA . SER A 1 176 ? 7.194 -9.156 1.524 1.00 85.62 176 SER A CA 1
ATOM 1322 C C . SER A 1 176 ? 6.145 -8.448 2.389 1.00 85.62 176 SER A C 1
ATOM 1324 O O . SER A 1 176 ? 6.383 -8.243 3.583 1.00 85.62 176 SER A O 1
ATOM 1326 N N . GLY A 1 177 ? 4.998 -8.067 1.815 1.00 85.44 177 GLY A N 1
ATOM 1327 C CA . GLY A 1 177 ? 3.928 -7.326 2.480 1.00 85.44 177 GLY A CA 1
ATOM 1328 C C . GLY A 1 177 ? 4.198 -5.828 2.646 1.00 85.44 177 GLY A C 1
ATOM 1329 O O . GLY A 1 177 ? 3.467 -5.166 3.377 1.00 85.44 177 GLY A O 1
ATOM 1330 N N . ASP A 1 178 ? 5.235 -5.284 2.005 1.00 88.62 178 ASP A N 1
ATOM 1331 C CA . ASP A 1 178 ? 5.471 -3.836 1.970 1.00 88.62 178 ASP A CA 1
ATOM 1332 C C . ASP A 1 178 ? 4.473 -3.130 1.025 1.00 88.62 178 ASP A C 1
ATOM 1334 O O . ASP A 1 178 ? 4.100 -1.990 1.280 1.00 88.62 178 ASP A O 1
ATOM 1338 N N . LEU A 1 179 ? 3.950 -3.823 0.005 1.00 91.31 179 LEU A N 1
ATOM 1339 C CA . LEU A 1 179 ? 2.879 -3.363 -0.892 1.00 91.31 179 LEU A CA 1
ATOM 1340 C C . LEU A 1 179 ? 1.714 -4.366 -0.948 1.00 91.31 179 LEU A C 1
ATOM 1342 O O . LEU A 1 179 ? 1.866 -5.539 -0.619 1.00 91.31 179 LEU A O 1
ATOM 1346 N N . ARG A 1 180 ? 0.540 -3.919 -1.404 1.00 90.56 180 ARG A N 1
ATOM 1347 C CA . ARG A 1 180 ? -0.558 -4.800 -1.847 1.00 90.56 180 ARG A CA 1
ATOM 1348 C C . ARG A 1 180 ? -0.631 -4.834 -3.375 1.00 90.56 180 ARG A C 1
ATOM 1350 O O . ARG A 1 180 ? -0.016 -4.018 -4.053 1.00 90.56 180 ARG A O 1
ATOM 1357 N N . LEU A 1 181 ? -1.389 -5.772 -3.945 1.00 89.62 181 LEU A N 1
ATOM 1358 C CA . LEU A 1 181 ? -1.641 -5.764 -5.394 1.00 89.62 181 LEU A CA 1
ATOM 1359 C C . LEU A 1 181 ? -2.484 -4.559 -5.812 1.00 89.62 181 LEU A C 1
ATOM 1361 O O . LEU A 1 181 ? -2.171 -3.926 -6.816 1.00 89.62 181 LEU A O 1
ATOM 1365 N N . VAL A 1 182 ? -3.515 -4.245 -5.023 1.00 90.44 182 VAL A N 1
ATOM 1366 C CA . VAL A 1 182 ? -4.431 -3.133 -5.278 1.00 90.44 182 VAL A CA 1
ATOM 1367 C C . VAL A 1 182 ? -4.388 -2.139 -4.128 1.00 90.44 182 VAL A C 1
ATOM 1369 O O . VAL A 1 182 ? -4.445 -2.543 -2.964 1.00 90.44 182 VAL A O 1
ATOM 1372 N N . GLY A 1 183 ? -4.274 -0.852 -4.444 1.00 90.88 183 GLY A N 1
ATOM 1373 C CA . GLY A 1 183 ? -4.149 0.200 -3.444 1.00 90.88 183 GLY A CA 1
ATOM 1374 C C . GLY A 1 183 ? -3.856 1.572 -4.038 1.00 90.88 183 GLY A C 1
ATOM 1375 O O . GLY A 1 183 ? -3.807 1.735 -5.254 1.00 90.88 183 GLY A O 1
ATOM 1376 N N . VAL A 1 184 ? -3.648 2.550 -3.157 1.00 93.19 184 VAL A N 1
ATOM 1377 C CA . VAL A 1 184 ? -3.191 3.891 -3.548 1.00 93.19 184 VAL A CA 1
ATOM 1378 C C . VAL A 1 184 ? -1.747 3.845 -4.030 1.00 93.19 184 VAL A C 1
ATOM 1380 O O . VAL A 1 184 ? -1.000 2.914 -3.711 1.00 93.19 184 VAL A O 1
ATOM 1383 N N . THR A 1 185 ? -1.328 4.864 -4.772 1.00 93.38 185 THR A N 1
ATOM 1384 C CA . THR A 1 185 ? 0.058 4.962 -5.243 1.00 93.38 185 THR A CA 1
ATOM 1385 C C . THR A 1 185 ? 1.048 4.950 -4.068 1.00 93.38 185 THR A C 1
ATOM 1387 O O . THR A 1 185 ? 0.826 5.648 -3.077 1.00 93.38 185 THR A O 1
ATOM 1390 N N . PRO A 1 186 ? 2.130 4.151 -4.105 1.00 92.88 186 PRO A N 1
ATOM 1391 C CA . PRO A 1 186 ? 3.185 4.264 -3.111 1.00 92.88 186 PRO A CA 1
ATOM 1392 C C . PRO A 1 186 ? 3.960 5.555 -3.375 1.00 92.88 186 PRO A C 1
ATOM 1394 O O . PRO A 1 186 ? 4.474 5.747 -4.478 1.00 92.88 186 PRO A O 1
ATOM 1397 N N . LEU A 1 187 ? 4.017 6.427 -2.373 1.00 92.75 187 LEU A N 1
ATOM 1398 C CA . LEU A 1 187 ? 4.770 7.676 -2.431 1.00 92.75 187 LEU A CA 1
ATOM 1399 C C . LEU A 1 187 ? 6.232 7.442 -2.054 1.00 92.75 187 LEU A C 1
ATOM 1401 O O . LEU A 1 187 ? 6.546 6.511 -1.305 1.00 92.75 187 LEU A O 1
ATOM 1405 N N . SER A 1 188 ? 7.120 8.297 -2.547 1.00 92.88 188 SER A N 1
ATOM 1406 C CA . SER A 1 188 ? 8.460 8.431 -1.976 1.00 92.88 188 SER A CA 1
ATOM 1407 C C . SER A 1 188 ? 8.388 9.062 -0.576 1.00 92.88 188 SER A C 1
ATOM 1409 O O . SER A 1 188 ? 7.403 9.733 -0.258 1.00 92.88 188 SER A O 1
ATOM 1411 N N . PRO A 1 189 ? 9.407 8.863 0.281 1.00 90.12 189 PRO A N 1
ATOM 1412 C CA . PRO A 1 189 ? 9.457 9.504 1.594 1.00 90.12 189 PRO A CA 1
ATOM 1413 C C . PRO A 1 189 ? 9.312 11.025 1.514 1.00 90.12 189 PRO A C 1
ATOM 1415 O O . PRO A 1 189 ? 8.557 11.595 2.288 1.00 90.12 189 PRO A O 1
ATOM 1418 N N . GLU A 1 190 ? 9.959 11.655 0.529 1.00 90.25 190 GLU A N 1
ATOM 1419 C CA . GLU A 1 190 ? 9.901 13.104 0.299 1.00 90.25 190 GLU A CA 1
ATOM 1420 C C . GLU A 1 190 ? 8.478 13.575 -0.029 1.00 90.25 190 GLU A C 1
ATOM 1422 O O . GLU A 1 190 ? 7.982 14.511 0.590 1.00 90.25 190 GLU A O 1
ATOM 1427 N N . GLU A 1 191 ? 7.784 12.895 -0.948 1.00 90.62 191 GLU A N 1
ATOM 1428 C CA . GLU A 1 191 ? 6.386 13.209 -1.282 1.00 90.62 191 GLU A CA 1
ATOM 1429 C C . GLU A 1 191 ? 5.447 12.960 -0.098 1.00 90.62 191 GLU A C 1
ATOM 1431 O O . GLU A 1 191 ? 4.503 13.713 0.113 1.00 90.62 191 GLU A O 1
ATOM 1436 N N . ALA A 1 192 ? 5.688 11.897 0.672 1.00 88.25 192 ALA A N 1
ATOM 1437 C CA . ALA A 1 192 ? 4.857 11.549 1.817 1.00 88.25 192 ALA A CA 1
ATOM 1438 C C . ALA A 1 192 ? 5.057 12.509 3.002 1.00 88.25 192 ALA A C 1
ATOM 1440 O O . ALA A 1 192 ? 4.099 12.804 3.710 1.00 88.25 192 ALA A O 1
ATOM 1441 N N . ASP A 1 193 ? 6.280 12.993 3.218 1.00 87.56 193 ASP A N 1
ATOM 1442 C CA . ASP A 1 193 ? 6.596 13.995 4.242 1.00 87.56 193 ASP A CA 1
ATOM 1443 C C . ASP A 1 193 ? 6.180 15.410 3.814 1.00 87.56 193 ASP A C 1
ATOM 1445 O O . ASP A 1 193 ? 5.940 16.265 4.662 1.00 87.56 193 ASP A O 1
ATOM 1449 N N . GLY A 1 194 ? 6.042 15.641 2.505 1.00 86.00 194 GLY A N 1
ATOM 1450 C CA . GLY A 1 194 ? 5.529 16.880 1.929 1.00 86.00 194 GLY A CA 1
ATOM 1451 C C . GLY A 1 194 ? 4.013 17.069 2.043 1.00 86.00 194 GLY A C 1
ATOM 1452 O O . GLY A 1 194 ? 3.542 18.155 1.720 1.00 86.00 194 GLY A O 1
ATOM 1453 N N . LEU A 1 195 ? 3.257 16.061 2.499 1.00 85.31 195 LEU A N 1
ATOM 1454 C CA . LEU A 1 195 ? 1.805 16.169 2.679 1.00 85.31 195 LEU A CA 1
ATOM 1455 C C . LEU A 1 195 ? 1.473 17.058 3.886 1.00 85.31 195 LEU A C 1
ATOM 1457 O O . LEU A 1 195 ? 1.682 16.670 5.046 1.00 85.31 195 LEU A O 1
ATOM 1461 N N . GLN A 1 196 ? 0.944 18.248 3.611 1.00 79.31 196 GLN A N 1
ATOM 1462 C CA . GLN A 1 196 ? 0.662 19.265 4.630 1.00 79.31 196 GLN A CA 1
ATOM 1463 C C . GLN A 1 196 ? -0.796 19.238 5.074 1.00 79.31 196 GLN A C 1
ATOM 1465 O O . GLN A 1 196 ? -1.067 19.410 6.263 1.00 79.31 196 GLN A O 1
ATOM 1470 N N . ASP A 1 197 ? -1.717 18.975 4.149 1.00 80.50 197 ASP A N 1
ATOM 1471 C CA . ASP A 1 197 ? -3.142 19.091 4.421 1.00 80.50 197 ASP A CA 1
ATOM 1472 C C . ASP A 1 197 ? -3.753 17.771 4.920 1.00 80.50 197 ASP A C 1
ATOM 1474 O O . ASP A 1 197 ? -3.453 16.673 4.439 1.00 80.50 197 ASP A O 1
ATOM 1478 N N . ASP A 1 198 ? -4.719 17.867 5.835 1.00 78.50 198 ASP A N 1
ATOM 1479 C CA . ASP A 1 198 ? -5.408 16.697 6.402 1.00 78.50 198 ASP A CA 1
ATOM 1480 C C . ASP A 1 198 ? -6.168 15.873 5.347 1.00 78.50 198 ASP A C 1
ATOM 1482 O O . ASP A 1 198 ? -6.285 14.643 5.443 1.00 78.50 198 ASP A O 1
ATOM 1486 N N . TRP A 1 199 ? -6.679 16.527 4.298 1.00 77.50 199 TRP A N 1
ATOM 1487 C CA . TRP A 1 199 ? -7.373 15.828 3.216 1.00 77.50 199 TRP A CA 1
ATOM 1488 C C . TRP A 1 199 ? -6.414 14.943 2.407 1.00 77.50 199 TRP A C 1
ATOM 1490 O O . TRP A 1 199 ? -6.822 13.872 1.957 1.00 77.50 199 TRP A O 1
ATOM 1500 N N . GLU A 1 200 ? -5.140 15.323 2.276 1.00 84.19 200 GLU A N 1
ATOM 1501 C CA . GLU A 1 200 ? -4.118 14.542 1.571 1.00 84.19 200 GLU A CA 1
ATOM 1502 C C . GLU A 1 200 ? -3.793 13.260 2.333 1.00 84.19 200 GLU A C 1
ATOM 1504 O O . GLU A 1 200 ? -3.709 12.176 1.748 1.00 84.19 200 GLU A O 1
ATOM 1509 N N . ARG A 1 201 ? -3.704 13.366 3.665 1.00 81.12 201 ARG A N 1
ATOM 1510 C CA . ARG A 1 201 ? -3.459 12.243 4.585 1.00 81.12 201 ARG A CA 1
ATOM 1511 C C . ARG A 1 201 ? -4.596 11.228 4.606 1.00 81.12 201 ARG A C 1
ATOM 1513 O O . ARG A 1 201 ? -4.369 10.062 4.917 1.00 81.12 201 ARG A O 1
ATOM 1520 N N . THR A 1 202 ? -5.798 11.608 4.165 1.00 80.81 202 THR A N 1
ATOM 1521 C CA . THR A 1 202 ? -6.929 10.674 4.008 1.00 80.81 202 THR A CA 1
ATOM 1522 C C . THR A 1 202 ? -6.568 9.481 3.106 1.00 80.81 202 THR A C 1
ATOM 1524 O O . THR A 1 202 ? -7.087 8.381 3.301 1.00 80.81 202 THR A O 1
ATOM 1527 N N . ARG A 1 203 ? -5.623 9.632 2.161 1.00 87.44 203 ARG A N 1
ATOM 1528 C CA . ARG A 1 203 ? -5.116 8.512 1.342 1.00 87.44 203 ARG A CA 1
ATOM 1529 C C . ARG A 1 203 ? -4.592 7.342 2.183 1.00 87.44 203 ARG A C 1
ATOM 1531 O O . ARG A 1 203 ? -4.638 6.195 1.739 1.00 87.44 203 ARG A O 1
ATOM 1538 N N . GLU A 1 204 ? -4.075 7.619 3.382 1.00 83.69 204 GLU A N 1
ATOM 1539 C CA . GLU A 1 204 ? -3.453 6.630 4.263 1.00 83.69 204 GLU A CA 1
ATOM 1540 C C . GLU A 1 204 ? -4.469 5.673 4.899 1.00 83.69 204 GLU A C 1
ATOM 1542 O O . GLU A 1 204 ? -4.084 4.622 5.418 1.00 83.69 204 GLU A O 1
ATOM 1547 N N . GLN A 1 205 ? -5.766 5.962 4.768 1.00 83.06 205 GLN A N 1
ATOM 1548 C CA . GLN A 1 205 ? -6.843 5.028 5.097 1.00 83.06 205 GLN A CA 1
ATOM 1549 C C . GLN A 1 205 ? -6.877 3.822 4.139 1.00 83.06 205 GLN A C 1
ATOM 1551 O O . GLN A 1 205 ? -7.428 2.772 4.466 1.00 83.06 205 GLN A O 1
ATOM 1556 N N . ALA A 1 206 ? -6.256 3.919 2.956 1.00 84.56 206 ALA A N 1
ATOM 1557 C CA . ALA A 1 206 ? -6.102 2.801 2.030 1.00 84.56 206 ALA A CA 1
ATOM 1558 C C . ALA A 1 206 ? -4.647 2.311 1.937 1.00 84.56 206 ALA A C 1
ATOM 1560 O O . ALA A 1 206 ? -3.703 3.102 2.001 1.00 84.56 206 ALA A O 1
ATOM 1561 N N . PRO A 1 207 ? -4.428 0.997 1.752 1.00 88.00 207 PRO A N 1
ATOM 1562 C CA . PRO A 1 207 ? -3.093 0.431 1.613 1.00 88.00 207 PRO A CA 1
ATOM 1563 C C . PRO A 1 207 ? -2.419 0.941 0.337 1.00 88.00 207 PRO A C 1
ATOM 1565 O O . PRO A 1 207 ? -3.076 1.127 -0.687 1.00 88.00 207 PRO A O 1
ATOM 1568 N N . ALA A 1 208 ? -1.100 1.110 0.382 1.00 91.56 208 ALA A N 1
ATOM 1569 C CA . ALA A 1 208 ? -0.270 1.308 -0.795 1.00 91.56 208 ALA A CA 1
ATOM 1570 C C . ALA A 1 208 ? -0.270 0.038 -1.662 1.00 91.56 208 ALA A C 1
ATOM 1572 O O . ALA A 1 208 ? -0.095 -1.080 -1.155 1.00 91.56 208 ALA A O 1
ATOM 1573 N N . GLY A 1 209 ? -0.473 0.203 -2.968 1.00 92.12 209 GLY A N 1
ATOM 1574 C CA . GLY A 1 209 ? -0.639 -0.898 -3.909 1.00 92.12 209 GLY A CA 1
ATOM 1575 C C . GLY A 1 209 ? 0.180 -0.762 -5.187 1.00 92.12 209 GLY A C 1
ATOM 1576 O O . GLY A 1 209 ? 0.618 0.322 -5.559 1.00 92.12 209 GLY A O 1
ATOM 1577 N N . LEU A 1 210 ? 0.389 -1.886 -5.874 1.00 91.19 210 LEU A N 1
ATOM 1578 C CA . LEU A 1 210 ? 1.060 -1.912 -7.173 1.00 91.19 210 LEU A CA 1
ATOM 1579 C C . LEU A 1 210 ? 0.183 -1.304 -8.278 1.00 91.19 210 LEU A C 1
ATOM 1581 O O . LEU A 1 210 ? 0.691 -0.598 -9.148 1.00 91.19 210 LEU A O 1
ATOM 1585 N N . VAL A 1 211 ? -1.118 -1.594 -8.237 1.00 91.31 211 VAL A N 1
ATOM 1586 C CA . VAL A 1 211 ? -2.131 -1.128 -9.187 1.00 91.31 211 VAL A CA 1
ATOM 1587 C C . VAL A 1 211 ? -3.246 -0.416 -8.425 1.00 91.31 211 VAL A C 1
ATOM 1589 O O . VAL A 1 211 ? -3.612 -0.814 -7.324 1.00 91.31 211 VAL A O 1
ATOM 1592 N N . GLY A 1 212 ? -3.827 0.611 -9.023 1.00 91.25 212 GLY A N 1
ATOM 1593 C CA . GLY A 1 212 ? -4.915 1.378 -8.437 1.00 91.25 212 GLY A CA 1
ATOM 1594 C C . GLY A 1 212 ? -5.566 2.283 -9.478 1.00 91.25 212 GLY A C 1
ATOM 1595 O O . GLY A 1 212 ? -5.123 2.307 -10.630 1.00 91.25 212 GLY A O 1
ATOM 1596 N N . PRO A 1 213 ? -6.624 3.014 -9.099 1.00 89.62 213 PRO A N 1
ATOM 1597 C CA . PRO A 1 213 ? -7.294 3.952 -9.998 1.00 89.62 213 PRO A CA 1
ATOM 1598 C C . PRO A 1 213 ? -6.324 4.988 -10.552 1.00 89.62 213 PRO A C 1
ATOM 1600 O O . PRO A 1 213 ? -6.300 5.226 -11.750 1.00 89.62 213 PRO A O 1
ATOM 1603 N N . THR A 1 214 ? -5.444 5.525 -9.714 1.00 90.62 214 THR A N 1
ATOM 1604 C CA . THR A 1 214 ? -4.470 6.536 -10.125 1.00 90.62 214 THR A CA 1
ATOM 1605 C C . THR A 1 214 ? -3.506 6.016 -11.192 1.00 90.62 214 THR A C 1
ATOM 1607 O O . THR A 1 214 ? -3.201 6.714 -12.146 1.00 90.62 214 THR A O 1
ATOM 1610 N N . GLN A 1 215 ? -3.062 4.762 -11.108 1.00 89.62 215 GLN A N 1
ATOM 1611 C CA . GLN A 1 215 ? -2.173 4.172 -12.114 1.00 89.62 215 GLN A CA 1
ATOM 1612 C C . GLN A 1 215 ? -2.899 3.767 -13.406 1.00 89.62 215 GLN A C 1
ATOM 1614 O O . GLN A 1 215 ? -2.238 3.552 -14.422 1.00 89.62 215 GLN A O 1
ATOM 1619 N N . LEU A 1 216 ? -4.223 3.587 -13.361 1.00 88.69 216 LEU A N 1
ATOM 1620 C CA . LEU A 1 216 ? -5.015 3.062 -14.479 1.00 88.69 216 LEU A CA 1
ATOM 1621 C C . LEU A 1 216 ? -5.802 4.134 -15.230 1.00 88.69 216 LEU A C 1
ATOM 1623 O O . LEU A 1 216 ? -5.897 4.064 -16.454 1.00 88.69 216 LEU A O 1
ATOM 1627 N N . ASP A 1 217 ? -6.395 5.070 -14.497 1.00 88.19 217 ASP A N 1
ATOM 1628 C CA . ASP A 1 217 ? -7.338 6.061 -15.005 1.00 88.19 217 ASP A CA 1
ATOM 1629 C C . ASP A 1 217 ? -6.693 7.457 -15.117 1.00 88.19 217 ASP A C 1
ATOM 1631 O O . ASP A 1 217 ? -7.084 8.227 -15.993 1.00 88.19 217 ASP A O 1
ATOM 1635 N N . VAL A 1 218 ? -5.681 7.774 -14.295 1.00 88.50 218 VAL A N 1
ATOM 1636 C CA . VAL A 1 218 ? -4.985 9.073 -14.339 1.00 88.50 218 VAL A CA 1
ATOM 1637 C C . VAL A 1 218 ? -3.755 8.993 -15.259 1.00 88.50 218 VAL A C 1
ATOM 1639 O O . VAL A 1 218 ? -2.952 8.059 -15.143 1.00 88.50 218 VAL A O 1
ATOM 1642 N N . PRO A 1 219 ? -3.560 9.955 -16.181 1.00 86.06 219 PRO A N 1
ATOM 1643 C CA . PRO A 1 219 ? -2.373 10.005 -17.027 1.00 86.06 219 PRO A CA 1
ATOM 1644 C C . PRO A 1 219 ? -1.065 10.048 -16.224 1.00 86.06 219 PRO A C 1
ATOM 1646 O O . PRO A 1 219 ? -0.955 10.696 -15.184 1.00 86.06 219 PRO A O 1
ATOM 1649 N N . ALA A 1 220 ? -0.021 9.388 -16.731 1.00 81.81 220 ALA A N 1
ATOM 1650 C CA . ALA A 1 220 ? 1.278 9.356 -16.054 1.00 81.81 220 ALA A CA 1
ATOM 1651 C C . ALA A 1 220 ? 1.923 10.753 -15.929 1.00 81.81 220 ALA A C 1
ATOM 1653 O O . ALA A 1 220 ? 2.659 10.998 -14.970 1.00 81.81 220 ALA A O 1
ATOM 1654 N N . ASP A 1 221 ? 1.628 11.658 -16.867 1.00 84.06 221 ASP A N 1
ATOM 1655 C CA . ASP A 1 221 ? 2.060 13.060 -16.907 1.00 84.06 221 ASP A CA 1
ATOM 1656 C C . ASP A 1 221 ? 1.147 14.014 -16.121 1.00 84.06 221 ASP A C 1
ATOM 1658 O O . ASP A 1 221 ? 1.438 15.206 -16.067 1.00 84.06 221 ASP A O 1
ATOM 1662 N N . ALA A 1 222 ? 0.076 13.515 -15.493 1.00 87.44 222 ALA A N 1
ATOM 1663 C CA . ALA A 1 222 ? -0.812 14.349 -14.691 1.00 87.44 222 ALA A CA 1
ATOM 1664 C C . ALA A 1 222 ? -0.083 14.973 -13.479 1.00 87.44 222 ALA A C 1
ATOM 1666 O O . ALA A 1 222 ? 0.830 14.329 -12.925 1.00 87.44 222 ALA A O 1
ATOM 1667 N N . PRO A 1 223 ? -0.499 16.180 -13.043 1.00 91.25 223 PRO A N 1
ATOM 1668 C CA . PRO A 1 223 ? -0.006 16.827 -11.829 1.00 91.25 223 PRO A CA 1
ATOM 1669 C C . PRO A 1 223 ? -0.113 15.932 -10.590 1.00 91.25 223 PRO A C 1
ATOM 1671 O O . PRO A 1 223 ? -0.925 15.002 -10.529 1.00 91.25 223 PRO A O 1
ATOM 1674 N N . PHE A 1 224 ? 0.720 16.210 -9.590 1.00 89.19 224 PHE A N 1
ATOM 1675 C CA . PHE A 1 224 ? 0.765 15.419 -8.360 1.00 89.19 224 PHE A CA 1
ATOM 1676 C C . PHE A 1 224 ? -0.557 15.493 -7.586 1.00 89.19 224 PHE A C 1
ATOM 1678 O O . PHE A 1 224 ? -1.062 14.470 -7.128 1.00 89.19 224 PHE A O 1
ATOM 1685 N N . GLU A 1 225 ? -1.166 16.673 -7.529 1.00 89.88 225 GLU A N 1
ATOM 1686 C CA . GLU A 1 225 ? -2.422 16.949 -6.834 1.00 89.88 225 GLU A CA 1
ATOM 1687 C C . GLU A 1 225 ? -3.587 16.151 -7.436 1.00 89.88 225 GLU A C 1
ATOM 1689 O O . GLU A 1 225 ? -4.435 15.633 -6.711 1.00 89.88 225 GLU A O 1
ATOM 1694 N N . GLU A 1 226 ? -3.610 15.979 -8.761 1.00 91.38 226 GLU A N 1
ATOM 1695 C CA . GLU A 1 226 ? -4.631 15.177 -9.446 1.00 91.38 226 GLU A CA 1
ATOM 1696 C C . GLU A 1 226 ? -4.509 13.690 -9.078 1.00 91.38 226 GLU A C 1
ATOM 1698 O O . GLU A 1 226 ? -5.500 13.022 -8.761 1.00 91.38 226 GLU A O 1
ATOM 1703 N N . LYS A 1 227 ? -3.273 13.177 -9.041 1.00 91.56 227 LYS A N 1
ATOM 1704 C CA . LYS A 1 227 ? -2.982 11.807 -8.596 1.00 91.56 227 LYS A CA 1
ATOM 1705 C C . LYS A 1 227 ? -3.378 11.602 -7.133 1.00 91.56 227 LYS A C 1
ATOM 1707 O O . LYS A 1 227 ? -3.974 10.580 -6.788 1.00 91.56 227 LYS A O 1
ATOM 1712 N N . LEU A 1 228 ? -3.087 12.588 -6.289 1.00 91.38 228 LEU A N 1
ATOM 1713 C CA . LEU A 1 228 ? -3.419 12.586 -4.869 1.00 91.38 228 LEU A CA 1
ATOM 1714 C C . LEU A 1 228 ? -4.935 12.588 -4.645 1.00 91.38 228 LEU A C 1
ATOM 1716 O O . LEU A 1 228 ? -5.439 11.777 -3.870 1.00 91.38 228 LEU A O 1
ATOM 1720 N N . MET A 1 229 ? -5.674 13.414 -5.387 1.00 90.88 229 MET A N 1
ATOM 1721 C CA . MET A 1 229 ? -7.137 13.466 -5.339 1.00 90.88 229 MET A CA 1
ATOM 1722 C C . MET A 1 229 ? -7.772 12.119 -5.718 1.00 90.88 229 MET A C 1
ATOM 1724 O O . MET A 1 229 ? -8.682 11.643 -5.034 1.00 90.88 229 MET A O 1
ATOM 1728 N N . SER A 1 230 ? -7.264 11.467 -6.769 1.00 90.88 230 SER A N 1
ATOM 1729 C CA . SER A 1 230 ? -7.695 10.120 -7.170 1.00 90.88 230 SER A CA 1
ATOM 1730 C C . SER A 1 230 ? -7.436 9.080 -6.067 1.00 90.88 230 SER A C 1
ATOM 1732 O O . SER A 1 230 ? -8.322 8.282 -5.738 1.00 90.88 230 SER A O 1
ATOM 1734 N N . ASP A 1 231 ? -6.258 9.121 -5.436 1.00 91.81 231 ASP A N 1
ATOM 1735 C CA . ASP A 1 231 ? -5.904 8.233 -4.323 1.00 91.81 231 ASP A CA 1
ATOM 1736 C C . ASP A 1 231 ? -6.808 8.457 -3.090 1.00 91.81 231 ASP A C 1
ATOM 1738 O O . ASP A 1 231 ? -7.276 7.490 -2.481 1.00 91.81 231 ASP A O 1
ATOM 1742 N N . VAL A 1 232 ? -7.121 9.712 -2.749 1.00 87.56 232 VAL A N 1
ATOM 1743 C CA . VAL A 1 232 ? -8.027 10.071 -1.640 1.00 87.56 232 VAL A CA 1
ATOM 1744 C C . VAL A 1 232 ? -9.463 9.614 -1.917 1.00 87.56 232 VAL A C 1
ATOM 1746 O O . VAL A 1 232 ? -10.116 9.031 -1.046 1.00 87.56 232 VAL A O 1
ATOM 1749 N N . PHE A 1 233 ? -9.962 9.821 -3.138 1.00 86.50 233 PHE A N 1
ATOM 1750 C CA . PHE A 1 233 ? -11.296 9.369 -3.538 1.00 86.50 233 PHE A CA 1
ATOM 1751 C C . PHE A 1 233 ? -11.426 7.845 -3.449 1.00 86.50 233 PHE A C 1
ATOM 1753 O O . PHE A 1 233 ? -12.421 7.316 -2.940 1.00 86.50 233 PHE A O 1
ATOM 1760 N N . TYR A 1 234 ? -10.392 7.131 -3.895 1.00 85.81 234 TYR A N 1
ATOM 1761 C CA . TYR A 1 234 ? -10.314 5.686 -3.748 1.00 85.81 234 TYR A CA 1
ATOM 1762 C C . TYR A 1 234 ? -10.322 5.255 -2.282 1.00 85.81 234 TYR A C 1
ATOM 1764 O O . TYR A 1 234 ? -11.088 4.354 -1.930 1.00 85.81 234 TYR A O 1
ATOM 1772 N N . ALA A 1 235 ? -9.520 5.910 -1.435 1.00 84.31 235 ALA A N 1
ATOM 1773 C CA . ALA A 1 235 ? -9.423 5.586 -0.018 1.00 84.31 235 ALA A CA 1
ATOM 1774 C C . ALA A 1 235 ? -10.781 5.678 0.686 1.00 84.31 235 ALA A C 1
ATOM 1776 O O . ALA A 1 235 ? -11.201 4.717 1.329 1.00 84.31 235 ALA A O 1
ATOM 1777 N N . ARG A 1 236 ? -11.530 6.764 0.452 1.00 80.12 236 ARG A N 1
ATOM 1778 C CA . ARG A 1 236 ? -12.857 6.973 1.055 1.00 80.12 236 ARG A CA 1
ATOM 1779 C C . ARG A 1 236 ? -13.911 5.975 0.602 1.00 80.12 236 ARG A C 1
ATOM 1781 O O . ARG A 1 236 ? -14.817 5.637 1.357 1.00 80.12 236 ARG A O 1
ATOM 1788 N N . GLN A 1 237 ? -13.855 5.536 -0.651 1.00 77.00 237 GLN A N 1
ATOM 1789 C CA . GLN A 1 237 ? -14.920 4.709 -1.215 1.00 77.00 237 GLN A CA 1
ATOM 1790 C C . GLN A 1 237 ? -14.596 3.218 -1.224 1.00 77.00 237 GLN A C 1
ATOM 1792 O O . GLN A 1 237 ? -15.389 2.448 -1.778 1.00 77.00 237 GLN A O 1
ATOM 1797 N N . ARG A 1 238 ? -13.442 2.803 -0.701 1.00 76.38 238 ARG A N 1
ATOM 1798 C CA . ARG A 1 238 ? -12.887 1.462 -0.881 1.00 76.38 238 ARG A CA 1
ATOM 1799 C C . ARG A 1 238 ? -13.881 0.355 -0.514 1.00 76.38 238 ARG A C 1
ATOM 1801 O O . ARG A 1 238 ? -14.507 0.363 0.541 1.00 76.38 238 ARG A O 1
ATOM 1808 N N . ARG A 1 239 ? -14.026 -0.625 -1.410 1.00 73.62 239 ARG A N 1
ATOM 1809 C CA . ARG A 1 239 ? -14.852 -1.827 -1.218 1.00 73.62 239 ARG A CA 1
ATOM 1810 C C . ARG A 1 239 ? -14.165 -3.006 -1.892 1.00 73.62 239 ARG A C 1
ATOM 1812 O O . ARG A 1 239 ? -13.676 -2.853 -3.006 1.00 73.62 239 ARG A O 1
ATOM 1819 N N . ILE A 1 240 ? -14.240 -4.193 -1.287 1.00 72.81 240 ILE A N 1
ATOM 1820 C CA . ILE A 1 240 ? -13.600 -5.427 -1.791 1.00 72.81 240 ILE A CA 1
ATOM 1821 C C . ILE A 1 240 ? -13.937 -5.695 -3.268 1.00 72.81 240 ILE A C 1
ATOM 1823 O O . ILE A 1 240 ? -13.054 -6.000 -4.066 1.00 72.81 240 ILE A O 1
ATOM 1827 N N . GLY A 1 241 ? -15.205 -5.526 -3.662 1.00 74.75 241 GLY A N 1
ATOM 1828 C CA . GLY A 1 241 ? -15.623 -5.722 -5.054 1.00 74.75 241 GLY A CA 1
ATOM 1829 C C . GLY A 1 241 ? -14.958 -4.753 -6.037 1.00 74.75 241 GLY A C 1
ATOM 1830 O O . GLY A 1 241 ? -14.688 -5.124 -7.175 1.00 74.75 241 GLY A O 1
ATOM 1831 N N . ARG A 1 242 ? -14.640 -3.526 -5.606 1.00 77.69 242 ARG A N 1
ATOM 1832 C CA . ARG A 1 242 ? -13.963 -2.543 -6.457 1.00 77.69 242 ARG A CA 1
ATOM 1833 C C . ARG A 1 242 ? -12.467 -2.817 -6.564 1.00 77.69 242 ARG A C 1
ATOM 1835 O O . ARG A 1 242 ? -11.917 -2.665 -7.650 1.00 77.69 242 ARG A O 1
ATOM 1842 N N . ASP A 1 243 ? -11.841 -3.299 -5.491 1.00 84.75 243 ASP A N 1
ATOM 1843 C 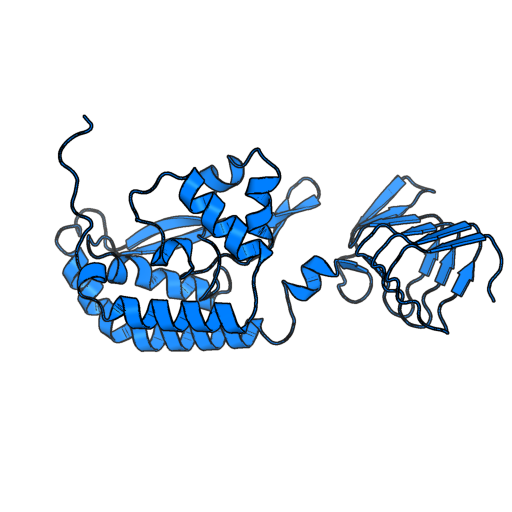CA . ASP A 1 243 ? -10.443 -3.744 -5.518 1.00 84.75 243 ASP A CA 1
ATOM 1844 C C . ASP A 1 243 ? -10.270 -4.865 -6.568 1.00 84.75 243 ASP A C 1
ATOM 1846 O O . ASP A 1 243 ? -9.340 -4.824 -7.372 1.00 84.75 243 ASP A O 1
ATOM 1850 N N . LEU A 1 244 ? -11.218 -5.812 -6.655 1.00 84.75 244 LEU A N 1
ATOM 1851 C CA . LEU A 1 244 ? -11.212 -6.859 -7.688 1.00 84.75 244 LEU A CA 1
ATOM 1852 C C . LEU A 1 244 ? -11.350 -6.292 -9.112 1.00 84.75 244 LEU A C 1
ATOM 1854 O O . LEU A 1 244 ? -10.658 -6.743 -10.025 1.00 84.75 244 LEU A O 1
ATOM 1858 N N . VAL A 1 245 ? -12.208 -5.286 -9.309 1.00 88.81 245 VAL A N 1
ATOM 1859 C CA . VAL A 1 245 ? -12.355 -4.605 -10.606 1.00 88.81 245 VAL A CA 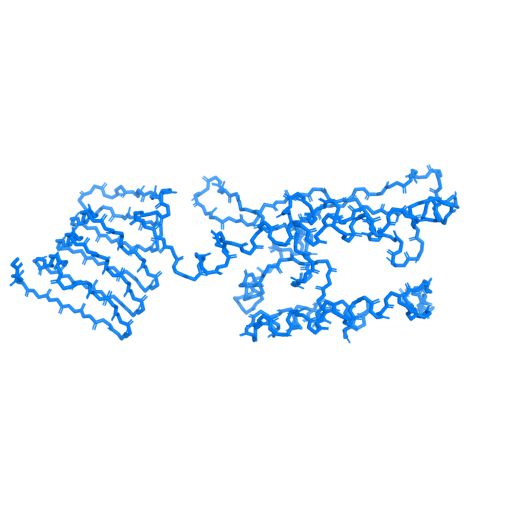1
ATOM 1860 C C . VAL A 1 245 ? -11.041 -3.949 -11.030 1.00 88.81 245 VAL A C 1
ATOM 1862 O O . VAL A 1 245 ? -10.633 -4.107 -12.181 1.00 88.81 245 VAL A O 1
ATOM 1865 N N . TYR A 1 246 ? -10.343 -3.261 -10.122 1.00 89.81 246 TYR A N 1
ATOM 1866 C CA . TYR A 1 246 ? -9.041 -2.665 -10.432 1.00 89.81 246 TYR A CA 1
ATOM 1867 C C . TYR A 1 246 ? -7.957 -3.714 -10.682 1.00 89.81 246 TYR A C 1
ATOM 1869 O O . TYR A 1 246 ? -7.146 -3.529 -11.587 1.00 89.81 246 TYR A O 1
ATOM 1877 N N . LEU A 1 247 ? -7.975 -4.841 -9.965 1.00 89.69 247 LEU A N 1
ATOM 1878 C CA . LEU A 1 247 ? -7.069 -5.959 -10.234 1.00 89.69 247 LEU A CA 1
ATOM 1879 C C . LEU A 1 247 ? -7.253 -6.497 -11.661 1.00 89.69 247 LEU A C 1
ATOM 1881 O O . LEU A 1 247 ? -6.282 -6.627 -12.407 1.00 89.69 247 LEU A O 1
ATOM 1885 N N . LEU A 1 248 ? -8.503 -6.763 -12.059 1.00 89.94 248 LEU A N 1
ATOM 1886 C CA . LEU A 1 248 ? -8.836 -7.241 -13.403 1.00 89.94 248 LEU A CA 1
ATOM 1887 C C . LEU A 1 248 ? -8.488 -6.201 -14.470 1.00 89.94 248 LEU A C 1
ATOM 1889 O O . LEU A 1 248 ? -7.892 -6.545 -15.489 1.00 89.94 248 LEU A O 1
ATOM 1893 N N . ARG A 1 249 ? -8.801 -4.922 -14.235 1.00 90.50 249 ARG A N 1
ATOM 1894 C CA . ARG A 1 249 ? -8.423 -3.827 -15.141 1.00 90.50 249 ARG A CA 1
ATOM 1895 C C . ARG A 1 249 ? -6.909 -3.712 -15.288 1.00 90.50 249 ARG A C 1
ATOM 1897 O O . ARG A 1 249 ? -6.449 -3.532 -16.409 1.00 90.50 249 ARG A O 1
ATOM 1904 N N . GLY A 1 250 ? -6.143 -3.870 -14.210 1.00 88.69 250 GLY A N 1
ATOM 1905 C CA . GLY A 1 250 ? -4.682 -3.900 -14.249 1.00 88.69 250 GLY A CA 1
ATOM 1906 C C . GLY A 1 250 ? -4.135 -5.058 -15.071 1.00 88.69 250 GLY A C 1
ATOM 1907 O O . GLY A 1 250 ? -3.281 -4.858 -15.933 1.00 88.69 250 GLY A O 1
ATOM 1908 N N . LEU A 1 251 ? -4.679 -6.259 -14.873 1.00 87.31 251 LEU A N 1
ATOM 1909 C CA . LEU A 1 251 ? -4.295 -7.436 -15.648 1.00 87.31 251 LEU A CA 1
ATOM 1910 C C . LEU A 1 251 ? -4.620 -7.264 -17.140 1.00 87.31 251 LEU A C 1
ATOM 1912 O O . LEU A 1 251 ? -3.779 -7.532 -17.995 1.00 87.31 251 LEU A O 1
ATOM 1916 N N . LEU A 1 252 ? -5.802 -6.734 -17.462 1.00 87.94 252 LEU A N 1
ATOM 1917 C CA . LEU A 1 252 ? -6.186 -6.409 -18.837 1.00 87.94 252 LEU A CA 1
ATOM 1918 C C . LEU A 1 252 ? -5.349 -5.261 -19.419 1.00 87.94 252 LEU A C 1
ATOM 1920 O O . LEU A 1 252 ? -5.076 -5.259 -20.617 1.00 87.94 252 LEU A O 1
ATOM 1924 N N . ALA A 1 253 ? -4.911 -4.298 -18.603 1.00 85.69 253 ALA A N 1
ATOM 1925 C CA . ALA A 1 253 ? -4.047 -3.206 -19.041 1.00 85.69 253 ALA A CA 1
ATOM 1926 C C . ALA A 1 253 ? -2.673 -3.718 -19.484 1.00 85.69 253 ALA A C 1
ATOM 1928 O O . ALA A 1 253 ? -2.133 -3.194 -20.455 1.00 85.69 253 ALA A O 1
ATOM 1929 N N . ILE A 1 254 ? -2.136 -4.774 -18.863 1.00 85.06 254 ILE A N 1
ATOM 1930 C CA . ILE A 1 254 ? -0.895 -5.423 -19.321 1.00 85.06 254 ILE A CA 1
ATOM 1931 C C . ILE A 1 254 ? -1.058 -5.979 -20.742 1.00 85.06 254 ILE A C 1
ATOM 1933 O O . ILE A 1 254 ? -0.109 -5.950 -21.513 1.00 85.06 254 ILE A O 1
ATOM 1937 N N . LEU A 1 255 ? -2.252 -6.424 -21.139 1.00 84.12 255 LEU A N 1
ATOM 1938 C CA . LEU A 1 255 ? -2.502 -6.918 -22.500 1.00 84.12 255 LEU A CA 1
ATOM 1939 C C . LEU A 1 255 ? -2.645 -5.789 -23.537 1.00 84.12 255 LEU A C 1
ATOM 1941 O O . LEU A 1 255 ? -2.630 -6.049 -24.740 1.00 84.12 255 LEU A O 1
ATOM 1945 N N . ARG A 1 256 ? -2.783 -4.529 -23.104 1.00 84.94 256 ARG A N 1
ATOM 1946 C CA . ARG A 1 256 ? -2.944 -3.391 -24.017 1.00 84.94 256 ARG A CA 1
ATOM 1947 C C . ARG A 1 256 ? -1.591 -2.931 -24.566 1.00 84.94 256 ARG A C 1
ATOM 1949 O O . ARG A 1 256 ? -0.681 -2.675 -23.776 1.00 84.94 256 ARG A O 1
ATOM 1956 N N . PRO A 1 257 ? -1.464 -2.683 -25.885 1.00 77.94 257 PRO A N 1
ATOM 1957 C CA . PRO A 1 257 ? -0.220 -2.192 -26.486 1.00 77.94 257 PRO A CA 1
ATOM 1958 C C . PRO A 1 257 ? 0.299 -0.880 -25.881 1.00 77.94 257 PRO A C 1
ATOM 1960 O O . PRO A 1 257 ? 1.504 -0.647 -25.863 1.00 77.94 257 PRO A O 1
ATOM 1963 N N . SER A 1 258 ? -0.592 -0.027 -25.366 1.00 78.06 258 SER A N 1
ATOM 1964 C CA . SER A 1 258 ? -0.238 1.244 -24.721 1.00 78.06 258 SER A CA 1
ATOM 1965 C C . SER A 1 258 ? 0.682 1.067 -23.511 1.00 78.06 258 SER A C 1
ATOM 1967 O O . SER A 1 258 ? 1.561 1.891 -23.300 1.00 78.06 258 SER A O 1
ATOM 1969 N N . SER A 1 259 ? 0.534 -0.023 -22.757 1.00 80.62 259 SER A N 1
ATOM 1970 C CA . SER A 1 259 ? 1.300 -0.283 -21.530 1.00 80.62 259 SER A CA 1
ATOM 1971 C C . SER A 1 259 ? 2.741 -0.732 -21.809 1.00 80.62 259 SER A C 1
ATOM 1973 O O . SER A 1 259 ? 3.615 -0.643 -20.945 1.00 80.62 259 SER A O 1
ATOM 1975 N N . TRP A 1 260 ? 2.999 -1.194 -23.035 1.00 81.56 260 TRP A N 1
ATOM 1976 C CA . TRP A 1 260 ? 4.325 -1.596 -23.509 1.00 81.56 260 TRP A CA 1
ATOM 1977 C C . TRP A 1 260 ? 5.072 -0.457 -24.197 1.00 81.56 260 TRP A C 1
ATOM 1979 O O . TRP A 1 260 ? 6.283 -0.545 -24.403 1.00 81.56 260 TRP A O 1
ATOM 1989 N N . ARG A 1 261 ? 4.367 0.619 -24.560 1.00 82.38 261 ARG A N 1
ATOM 1990 C CA . ARG A 1 261 ? 4.973 1.777 -25.208 1.00 82.38 261 ARG A CA 1
ATOM 1991 C C . ARG A 1 261 ? 5.575 2.701 -24.148 1.00 82.38 261 ARG A C 1
ATOM 1993 O O . ARG A 1 261 ? 4.930 2.973 -23.136 1.00 82.38 261 ARG A O 1
ATOM 2000 N N . PRO A 1 262 ? 6.806 3.192 -24.352 1.00 75.50 262 PRO A N 1
ATOM 2001 C CA . PRO A 1 262 ? 7.339 4.248 -23.509 1.00 75.50 262 PRO A CA 1
ATOM 2002 C C . PRO A 1 262 ? 6.452 5.490 -23.637 1.00 75.50 262 PRO A C 1
ATOM 2004 O O . PRO A 1 262 ? 5.931 5.772 -24.718 1.00 75.50 262 PRO A O 1
ATOM 2007 N N . ALA A 1 263 ? 6.287 6.228 -22.538 1.00 66.12 263 ALA A N 1
ATOM 2008 C CA . ALA A 1 263 ? 5.579 7.501 -22.570 1.00 66.12 263 ALA A CA 1
ATOM 2009 C C . ALA A 1 263 ? 6.223 8.403 -23.634 1.00 66.12 263 ALA A C 1
ATOM 2011 O O . ALA A 1 263 ? 7.445 8.588 -23.643 1.00 66.12 263 ALA A O 1
ATOM 2012 N N . SER A 1 264 ? 5.413 8.927 -24.553 1.00 57.91 264 SER A N 1
ATOM 2013 C CA . SER A 1 264 ? 5.875 9.901 -25.535 1.00 57.91 264 SER A CA 1
ATOM 2014 C C . SER A 1 264 ? 6.363 11.132 -24.779 1.00 57.91 264 SER A C 1
ATOM 2016 O O . SER A 1 264 ? 5.560 11.809 -24.139 1.00 57.91 264 SER A O 1
ATOM 2018 N N . ARG A 1 265 ? 7.672 11.420 -24.827 1.00 51.41 265 ARG A N 1
ATOM 2019 C CA . ARG A 1 265 ? 8.185 12.720 -24.379 1.00 51.41 265 ARG A CA 1
ATOM 2020 C C . ARG A 1 265 ? 7.443 13.783 -25.181 1.00 51.41 265 ARG A C 1
ATOM 2022 O O . ARG A 1 265 ? 7.571 13.795 -26.404 1.00 51.41 265 ARG A O 1
ATOM 2029 N N . ARG A 1 266 ? 6.669 14.646 -24.520 1.00 47.66 266 ARG A N 1
ATOM 2030 C CA . ARG A 1 266 ? 6.237 15.889 -25.161 1.00 47.66 266 ARG A CA 1
ATOM 2031 C C . ARG A 1 266 ? 7.510 16.703 -25.428 1.00 47.66 266 ARG A C 1
ATOM 2033 O O . ARG A 1 266 ? 8.273 16.912 -24.486 1.00 47.66 266 ARG A O 1
ATOM 2040 N N . PRO A 1 267 ? 7.803 17.094 -26.676 1.00 41.50 267 PRO A N 1
ATOM 2041 C CA . PRO A 1 267 ? 8.836 18.082 -26.923 1.00 41.50 267 PRO A CA 1
ATOM 2042 C C . PRO A 1 267 ? 8.295 19.437 -26.448 1.00 41.50 267 PRO A C 1
ATOM 2044 O O . PRO A 1 267 ? 7.258 19.881 -26.935 1.00 41.50 267 PRO A O 1
ATOM 2047 N N . GLY A 1 268 ? 8.972 20.062 -25.486 1.00 51.06 268 GLY A N 1
ATOM 2048 C CA . GLY A 1 268 ? 8.662 21.417 -25.029 1.00 51.06 268 GLY A CA 1
ATOM 2049 C C . GLY A 1 268 ? 8.274 21.490 -23.558 1.00 51.06 268 GLY A C 1
ATOM 2050 O O . GLY A 1 268 ? 7.107 21.310 -23.221 1.00 51.06 268 GLY A O 1
ATOM 2051 N N . LEU A 1 269 ? 9.282 21.737 -22.724 1.00 44.84 269 LEU A N 1
ATOM 2052 C CA . LEU A 1 269 ? 9.297 22.582 -21.523 1.00 44.84 269 LEU A CA 1
ATOM 2053 C C . LEU A 1 269 ? 10.759 22.551 -21.033 1.00 44.84 269 LEU A C 1
ATOM 2055 O O . LEU A 1 269 ? 11.077 21.916 -20.031 1.00 44.84 269 LEU A O 1
ATOM 2059 N N . ASP A 1 270 ? 11.629 23.142 -21.858 1.00 38.78 270 ASP A N 1
ATOM 2060 C CA . ASP A 1 270 ? 12.917 23.705 -21.435 1.00 38.78 270 ASP A CA 1
ATOM 2061 C C . ASP A 1 270 ? 12.694 25.209 -21.209 1.00 38.78 270 ASP A C 1
ATOM 2063 O O . ASP A 1 270 ? 11.906 25.793 -21.997 1.00 38.78 270 ASP A O 1
#

Sequence (270 aa):
MKQGVCLVGARCRIAPDAELTGEVVISDDVIVDRRATINSSVILPHTYVGELVEITNAIVSANTMIRVDSGAVLHVTDACLLADLEQATLGGGIADPIHRLLGVLALALSLPLWPIAALAALPNRAKGWLKPIVLRGNKREIDAFGQVKRRDFTALEWRTSIPVLRGLPRLLAVVSGDLRLVGVTPLSPEEADGLQDDWERTREQAPAGLVGPTQLDVPADAPFEEKLMSDVFYARQRRIGRDLVYLLRGLLAILRPSSWRPASRRPGLD

Radius of gyration: 23.29 Å; chains: 1; bounding box: 50×40×67 Å

Foldseek 3Di:
DEEADEAAEPPEAADPQEAEYHYEYHYYCEYHDHCEYAECEYEYHQKYAAHNHYHYCWYDDQQWIQRPVPRDIDGNPDCRGIHRNLVVVADDDPVLVVQLVVLVVLLVVCVVCQVVLQVQLVVVPVVPFKDKAKWFFPDWDQDPVRDTGGDIDIFIFGNHLQQVSRCSRCSVCSNVRRAGAEAAATDHPVVVVPDDDPLLCLLVSIGHHPWYCLNQVNDPPDDPVVSSVRSNVCSVVPDPVVSVVRSVSVVVVVVDPVNRDRPPPDPDDD